Protein AF-A0A853GHP0-F1 (afdb_monomer)

Radius of gyration: 19.88 Å; Cα contacts (8 Å, |Δi|>4): 618; chains: 1; bounding box: 50×39×52 Å

Nearest PDB structures (foldseek):
  5y6c-assembly2_B  TM=8.086E-01  e=3.127E-07  Zymomonas mobilis subsp. mobilis ATCC 10988
  5y6b-assembly4_D  TM=8.192E-01  e=1.487E-06  Zymomonas mobilis subsp. mobilis ATCC 10988
  5guq-assembly4_D  TM=8.019E-01  e=2.403E-06  Zymomonas mobilis subsp. mobilis ATCC 10988
  4u9w-assembly1_A  TM=7.460E-01  e=1.528E-02  Homo sapiens
  1q2y-assembly1_A  TM=7.269E-01  e=2.621E-02  Bacillus subtilis

pLDDT: mean 90.35, std 8.58, range [55.84, 98.5]

Solvent-accessible surface area (backbone atoms only — not comparable to full-atom values): 16082 Å² total; per-residue (Å²): 113,40,61,49,73,96,43,93,55,76,42,28,41,63,43,71,47,80,42,64,57,43,68,66,28,76,86,64,49,64,47,77,51,39,26,31,38,46,79,41,81,49,74,36,78,95,52,64,89,41,32,56,68,42,35,47,50,52,52,50,50,53,52,29,59,77,66,54,14,39,31,37,34,36,72,41,50,70,85,85,34,54,71,57,52,54,52,39,47,70,55,30,30,42,82,73,47,44,36,97,89,22,37,18,35,36,24,58,27,59,78,58,80,75,96,65,97,58,63,38,38,60,39,26,31,38,36,50,80,39,66,55,75,54,88,91,41,54,36,30,42,34,56,36,52,54,84,50,41,54,40,62,42,22,54,74,81,38,74,92,42,72,59,57,75,84,42,97,57,38,37,30,54,32,41,42,62,36,33,50,79,40,71,58,89,74,83,76,71,46,58,18,21,37,38,34,36,25,36,39,90,75,79,35,20,37,38,34,39,30,33,28,63,39,61,47,76,41,56,46,38,66,60,49,51,64,72,37,54,82,25,41,74,67,52,72,70,52,40,46,60,49,20,77,40,66,23,32,42,36,32,26,36,60,62,46,67,43,92,41,52,41,34,50,65,46,36,40,71,74,63,60,66,38,96,64,83,71,85,47,76,38,79,52,52,64,71,45,50,55,52,49,34,55,64,31,78,94

Secondary structure (DSSP, 8-state):
-EE-TT--SEEEEEEEEEEEEEE-STT--EEEEEEEEEEEEEE-GGGTTSSHHHHHHHHHHHHHHHTT-SEEEEEE-TTT-HHHHHHHHHTT-EEEEEETTEEEEEEE--SS-------HHHHHHHHTT----STTS-EEEEEE-HHHHHHH-HHHHSTTPPSPTT-TTGGGGG-SEEEEEE--S-----TT-EEEEEETTTT-EEEEEEEEEEEEEE--HHHHHHHHGGGBSS-HHHHHHHHTS-EEEEEEEEEEEEEEEEEHHIIIIIS---SS---S-EEE-HHHHHHHHHHTT-

Foldseek 3Di:
DDDAAPGPDDQWDWDKDWDAQDQQEPVRDTDHGIEIEGEDTDGHPVCPPLLVLQLNVVVSLVVCLVVQHQKYKYWAACVVPVVNVVVLVQQAWDFDYHHPNTTMTMAGAGNDQDPDDDDQQNSCSRHPLDTDLDQPAWEKEAEDEPLFCCLQAVCQVPNPDFDRSPPPLSSLNSHQWAKDKDLFPDPPDDARHKYFYAHPDPQQFGWFIKGFHDKDKALDLVVLCVVRPSRGPADSVRSNVSSPHTMIMTIIGTSDTQPQTGHPCCLVPVLVFDVDRDPHIGITGSSSVVSRCVNSVD

Mean predicted aligned error: 5.28 Å

Sequence (298 aa):
MYRGAGQNDVQAICIFTVQVDERIDDAGRLLHGPALKLCTVKVGETVRGRKIGELFLRAAFQYATSHQCAHIFLHANATQQDHLTSLLEDFGFYRGGVYEGDAVFVKDHPVHAPAVPMPPFEYVRRYYPHYNSGIDVRKFIVPIQPRYHDILFPDCTAPGRTLPANHPRQHVGNAIKLAYLSNAPSNRPRPGDVVLFYRSRDQQAITTLGVVERYEAHTSAEQIAQLVSRRTVYSMIQIADMAKRTTKVMLFRLIQNFEHPVTYNQLQRRLRVVRGHPQSITEITDESFSRILRAADR

Structure (mmCIF, N/CA/C/O backbone):
data_AF-A0A853GHP0-F1
#
_entry.id   AF-A0A853GHP0-F1
#
loop_
_atom_site.group_PDB
_atom_site.id
_atom_site.type_symbol
_atom_site.label_atom_id
_atom_site.label_alt_id
_atom_site.label_comp_id
_atom_site.label_asym_id
_atom_site.label_entity_id
_atom_site.label_seq_id
_atom_site.pdbx_PDB_ins_code
_atom_site.Cartn_x
_atom_site.Cartn_y
_atom_site.Cartn_z
_atom_site.occupancy
_atom_site.B_iso_or_equiv
_atom_site.auth_seq_id
_atom_site.auth_comp_id
_atom_site.auth_asym_id
_atom_site.auth_atom_id
_atom_site.pdbx_PDB_model_num
ATOM 1 N N . MET A 1 1 ? 2.222 -5.712 19.544 1.00 76.00 1 MET A N 1
ATOM 2 C CA . MET A 1 1 ? 3.161 -4.883 20.344 1.00 76.00 1 MET A CA 1
ATOM 3 C C . MET A 1 1 ? 4.401 -4.585 19.516 1.00 76.00 1 MET A C 1
ATOM 5 O O . MET A 1 1 ? 4.788 -5.440 18.731 1.00 76.00 1 MET A O 1
ATOM 9 N N . TYR A 1 2 ? 5.016 -3.416 19.689 1.00 76.12 2 TYR A N 1
ATOM 10 C CA . TYR A 1 2 ? 6.273 -3.032 19.043 1.00 76.12 2 TYR A CA 1
ATOM 11 C C . TYR A 1 2 ? 7.338 -2.737 20.105 1.00 76.12 2 TYR A C 1
ATOM 13 O O . TYR A 1 2 ? 7.094 -1.971 21.042 1.00 76.12 2 TYR A O 1
ATOM 21 N N . ARG A 1 3 ? 8.519 -3.339 19.942 1.00 78.88 3 ARG A N 1
ATOM 22 C CA . ARG A 1 3 ? 9.697 -3.132 20.794 1.00 78.88 3 ARG A CA 1
ATOM 23 C C . ARG A 1 3 ? 10.826 -2.531 19.965 1.00 78.88 3 ARG A C 1
ATOM 25 O O . ARG A 1 3 ? 10.969 -2.845 18.784 1.00 78.88 3 ARG A O 1
ATOM 32 N N . GLY A 1 4 ? 11.598 -1.644 20.580 1.00 64.69 4 GLY A N 1
ATOM 33 C CA . GLY A 1 4 ? 12.756 -1.029 19.942 1.00 64.69 4 GLY A CA 1
ATOM 34 C C . GLY A 1 4 ? 13.901 -2.016 19.741 1.00 64.69 4 GLY A C 1
ATOM 35 O O . GLY A 1 4 ? 14.022 -3.004 20.459 1.00 64.69 4 GLY A O 1
ATOM 36 N N . ALA A 1 5 ? 14.774 -1.712 18.780 1.00 61.12 5 ALA A N 1
ATOM 37 C CA . ALA A 1 5 ? 16.057 -2.381 18.597 1.00 61.12 5 ALA A CA 1
ATOM 38 C C . ALA A 1 5 ? 16.822 -2.493 19.929 1.00 61.12 5 ALA A C 1
ATOM 40 O O . ALA A 1 5 ? 17.206 -1.469 20.488 1.00 61.12 5 ALA A O 1
ATOM 41 N N . GLY A 1 6 ? 17.037 -3.711 20.436 1.00 58.94 6 GLY A N 1
ATOM 42 C CA . GLY A 1 6 ? 17.827 -3.935 21.653 1.00 58.94 6 GLY A CA 1
ATOM 43 C C . GLY A 1 6 ? 17.183 -3.449 22.958 1.00 58.94 6 GLY A C 1
ATOM 44 O O . GLY A 1 6 ? 17.884 -3.346 23.958 1.00 58.94 6 GLY A O 1
ATOM 45 N N . GLN A 1 7 ? 15.878 -3.151 22.972 1.00 59.00 7 GLN A N 1
ATOM 46 C CA . GLN A 1 7 ? 15.154 -2.747 24.182 1.00 59.00 7 GLN A CA 1
ATOM 47 C C . GLN A 1 7 ? 14.065 -3.762 24.538 1.00 59.00 7 GLN A C 1
ATOM 49 O O . GLN A 1 7 ? 13.296 -4.189 23.675 1.00 59.00 7 GLN A O 1
ATOM 54 N N . ASN A 1 8 ? 13.977 -4.119 25.823 1.00 64.94 8 ASN A N 1
ATOM 55 C CA . ASN A 1 8 ? 12.915 -4.990 26.342 1.00 64.94 8 ASN A CA 1
ATOM 56 C C . ASN A 1 8 ? 11.576 -4.245 26.515 1.00 64.94 8 ASN A C 1
ATOM 58 O O . ASN A 1 8 ? 10.515 -4.874 26.577 1.00 64.94 8 ASN A O 1
ATOM 62 N N . ASP A 1 9 ? 11.624 -2.911 26.525 1.00 77.50 9 ASP A N 1
ATOM 63 C CA . ASP A 1 9 ? 10.471 -2.053 26.764 1.00 77.50 9 ASP A CA 1
ATOM 64 C C . ASP A 1 9 ? 9.557 -1.936 25.540 1.00 77.50 9 ASP A C 1
ATOM 66 O O . ASP A 1 9 ? 9.983 -1.826 24.381 1.00 77.50 9 ASP A O 1
ATOM 70 N N . VAL A 1 10 ? 8.252 -1.940 25.810 1.00 81.88 10 VAL A N 1
ATOM 71 C CA . VAL A 1 10 ? 7.218 -1.742 24.793 1.00 81.88 10 VAL A CA 1
ATOM 72 C C . VAL A 1 10 ? 7.185 -0.266 24.414 1.00 81.88 10 VAL A C 1
ATOM 74 O O . VAL A 1 10 ? 6.733 0.579 25.181 1.00 81.88 10 VAL A O 1
ATOM 77 N N . GLN A 1 11 ? 7.635 0.043 23.199 1.00 85.62 11 GLN A N 1
ATOM 78 C CA . GLN A 1 11 ? 7.677 1.415 22.689 1.00 85.62 11 GLN A CA 1
ATOM 79 C C . GLN A 1 11 ? 6.380 1.823 21.986 1.00 85.62 11 GLN A C 1
ATOM 81 O O . GLN A 1 11 ? 6.103 3.010 21.836 1.00 85.62 11 GLN A O 1
ATOM 86 N N . ALA A 1 12 ? 5.581 0.858 21.528 1.00 87.62 12 ALA A N 1
ATOM 87 C CA . ALA A 1 12 ? 4.239 1.118 21.026 1.00 87.62 12 ALA A CA 1
ATOM 88 C C . ALA A 1 12 ? 3.349 -0.126 21.135 1.00 87.62 12 ALA A C 1
ATOM 90 O O . ALA A 1 12 ? 3.814 -1.267 21.047 1.00 87.62 12 ALA A O 1
ATOM 91 N N . ILE A 1 13 ? 2.044 0.086 21.269 1.00 90.44 13 ILE A N 1
ATOM 92 C CA . ILE A 1 13 ? 1.060 -0.987 21.357 1.00 90.44 13 ILE A CA 1
ATOM 93 C C . ILE A 1 13 ? -0.223 -0.618 20.615 1.00 90.44 13 ILE A C 1
ATOM 95 O O . ILE A 1 13 ? -0.708 0.511 20.695 1.00 90.44 13 ILE A O 1
ATOM 99 N N . CYS A 1 14 ? -0.756 -1.606 19.902 1.00 91.81 14 CYS A N 1
ATOM 100 C CA . CYS A 1 14 ? -2.117 -1.608 19.406 1.00 91.81 14 CYS A CA 1
ATOM 101 C C . CYS A 1 14 ? -2.814 -2.846 19.969 1.00 91.81 14 CYS A C 1
ATOM 103 O O . CYS A 1 14 ? -2.263 -3.945 19.862 1.00 91.81 14 CYS A O 1
ATOM 105 N N . ILE A 1 15 ? -3.962 -2.644 20.612 1.00 92.19 15 ILE A N 1
ATOM 106 C CA . ILE A 1 15 ? -4.837 -3.706 21.115 1.00 92.19 15 ILE A CA 1
ATOM 107 C C . ILE A 1 15 ? -6.142 -3.591 20.349 1.00 92.19 15 ILE A C 1
ATOM 109 O O . ILE A 1 15 ? -6.718 -2.503 20.285 1.00 92.19 15 ILE A O 1
ATOM 113 N N . PHE A 1 16 ? -6.598 -4.705 19.796 1.00 94.38 16 PHE A N 1
ATOM 114 C CA . PHE A 1 16 ? -7.867 -4.788 19.100 1.00 94.38 16 PHE A CA 1
ATOM 115 C C . PHE A 1 16 ? -8.641 -6.034 19.509 1.00 94.38 16 PHE A C 1
ATOM 117 O O . PHE A 1 16 ? -8.047 -7.030 19.919 1.00 94.38 16 PHE A O 1
ATOM 124 N N . THR A 1 17 ? -9.964 -5.954 19.409 1.00 96.19 17 THR A N 1
ATOM 125 C CA . THR A 1 17 ? -10.883 -7.053 19.713 1.00 96.19 17 THR A CA 1
ATOM 126 C C . THR A 1 17 ? -12.013 -7.072 18.697 1.00 96.19 17 THR A C 1
ATOM 128 O O . THR A 1 17 ? -12.447 -6.017 18.231 1.00 96.19 17 THR A O 1
ATOM 131 N N . VAL A 1 18 ? -12.485 -8.267 18.349 1.00 96.75 18 VAL A N 1
ATOM 132 C CA . VAL A 1 18 ? -13.718 -8.413 17.571 1.00 96.75 18 VAL A CA 1
ATOM 133 C C . VAL A 1 18 ? -14.899 -8.215 18.515 1.00 96.75 18 VAL A C 1
ATOM 135 O O . VAL A 1 18 ? -14.902 -8.743 19.627 1.00 96.75 18 VAL A O 1
ATOM 138 N N . GLN A 1 19 ? -15.879 -7.438 18.076 1.00 95.56 19 GLN A N 1
ATOM 139 C CA . GLN A 1 19 ? -17.179 -7.269 18.718 1.00 95.56 19 GLN A CA 1
ATOM 140 C C . GLN A 1 19 ? -18.268 -7.520 17.675 1.00 95.56 19 GLN A C 1
ATOM 142 O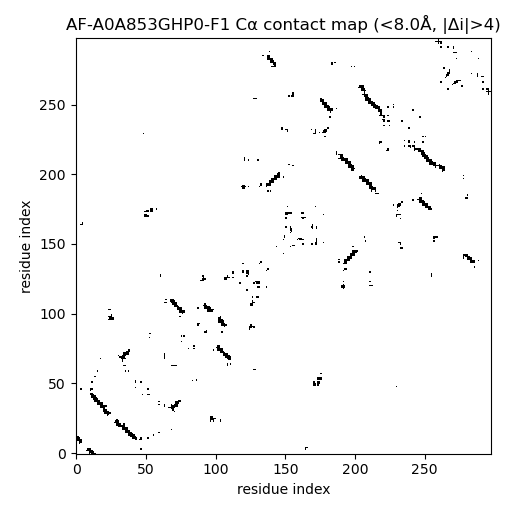 O . GLN A 1 19 ? -18.004 -7.413 16.480 1.00 95.56 19 GLN A O 1
ATOM 147 N N . VAL A 1 20 ? -19.471 -7.883 18.106 1.00 94.69 20 VAL A N 1
ATOM 148 C CA . VAL A 1 20 ? -20.595 -8.183 17.210 1.00 94.69 20 VAL A CA 1
ATOM 149 C C . VAL A 1 20 ? -21.769 -7.321 17.628 1.00 94.69 20 VAL A C 1
ATOM 151 O O . VAL A 1 20 ? -22.088 -7.287 18.813 1.00 94.69 20 VAL A O 1
ATOM 154 N N . ASP A 1 21 ? -22.378 -6.633 16.662 1.00 92.38 21 ASP A N 1
ATOM 155 C CA . ASP A 1 21 ? -23.547 -5.775 16.887 1.00 92.38 21 ASP A CA 1
ATOM 156 C C . ASP A 1 21 ? -23.311 -4.714 17.984 1.00 92.38 21 ASP A C 1
ATOM 158 O O . ASP A 1 21 ? -24.182 -4.400 18.794 1.00 92.38 21 ASP A O 1
ATOM 162 N N . GLU A 1 22 ? -22.096 -4.155 18.019 1.00 91.00 22 GLU A N 1
ATOM 163 C CA . GLU A 1 22 ? -21.672 -3.202 19.047 1.00 91.00 22 GLU A CA 1
ATOM 164 C C . GLU A 1 22 ? -22.305 -1.822 18.822 1.00 91.00 22 GLU A C 1
ATOM 166 O O . GLU A 1 22 ? -22.295 -1.276 17.709 1.00 91.00 22 GLU A O 1
ATOM 171 N N . ARG A 1 23 ? -22.777 -1.209 19.914 1.00 93.94 23 ARG A N 1
ATOM 172 C CA . ARG A 1 23 ? -23.123 0.215 19.952 1.00 93.94 23 ARG A CA 1
ATOM 173 C C . ARG A 1 23 ? -21.851 1.060 20.012 1.00 93.94 23 ARG A C 1
ATOM 175 O O . ARG A 1 23 ? -21.096 0.979 20.976 1.00 93.94 23 ARG A O 1
ATOM 182 N N . ILE A 1 24 ? -21.644 1.911 19.013 1.00 93.94 24 ILE A N 1
ATOM 183 C CA . ILE A 1 24 ? -20.381 2.645 18.846 1.00 93.94 24 ILE A CA 1
ATOM 184 C C . ILE A 1 24 ? -20.416 4.102 19.311 1.00 93.94 24 ILE A C 1
ATOM 186 O O . ILE A 1 24 ? -19.348 4.702 19.439 1.00 93.94 24 ILE A O 1
ATOM 190 N N . ASP A 1 25 ? -21.600 4.672 19.540 1.00 94.81 25 ASP A N 1
ATOM 191 C CA . ASP A 1 25 ? -21.781 6.077 19.914 1.00 94.81 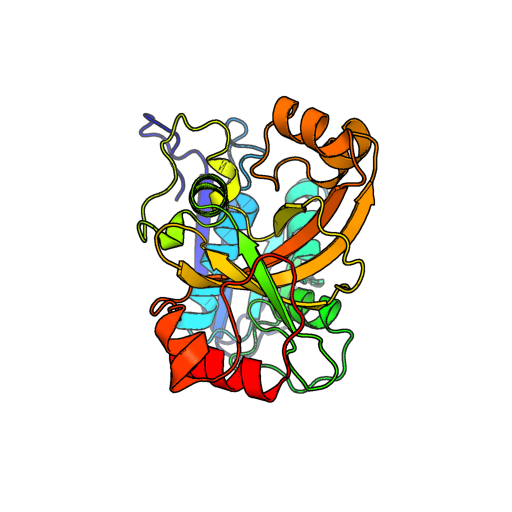25 ASP A CA 1
ATOM 192 C C . ASP A 1 25 ? -22.912 6.295 20.939 1.00 94.81 25 ASP A C 1
ATOM 194 O O . ASP A 1 25 ? -23.707 5.392 21.231 1.00 94.81 25 ASP A O 1
ATOM 198 N N . ASP A 1 26 ? -22.975 7.512 21.486 1.00 94.50 26 ASP A N 1
ATOM 199 C CA . ASP A 1 26 ? -23.968 7.920 22.492 1.00 94.50 26 ASP A CA 1
ATOM 200 C C . ASP A 1 26 ? -25.395 8.000 21.917 1.00 94.50 26 ASP A C 1
ATOM 202 O O . ASP A 1 26 ? -26.377 7.934 22.657 1.00 94.50 26 ASP A O 1
ATOM 206 N N . ALA A 1 27 ? -25.521 8.105 20.589 1.00 93.62 27 ALA A N 1
ATOM 207 C CA . ALA A 1 27 ? -26.796 8.180 19.879 1.00 93.62 27 ALA A CA 1
ATOM 208 C C . ALA A 1 27 ? -27.439 6.803 19.641 1.00 93.62 27 ALA A C 1
ATOM 210 O O . ALA A 1 27 ? -28.546 6.727 19.108 1.00 93.62 27 ALA A O 1
ATOM 211 N N . GLY A 1 28 ? -26.778 5.709 20.030 1.00 92.06 28 GLY A N 1
ATOM 212 C CA . GLY A 1 28 ? -27.318 4.364 19.842 1.00 92.06 28 GLY A CA 1
ATOM 213 C C . GLY A 1 28 ? -26.986 3.732 18.496 1.00 92.06 28 GLY A C 1
ATOM 214 O O . GLY A 1 28 ? -27.567 2.699 18.167 1.00 92.06 28 GLY A O 1
ATOM 215 N N . ARG A 1 29 ? -26.068 4.305 17.711 1.00 93.12 29 ARG A N 1
ATOM 216 C CA . ARG A 1 29 ? -25.668 3.727 16.428 1.00 93.12 29 ARG A CA 1
ATOM 217 C C . ARG A 1 29 ? -24.986 2.384 16.643 1.00 93.12 29 ARG A C 1
ATOM 219 O O . ARG A 1 29 ? -24.056 2.260 17.441 1.00 93.12 29 ARG A O 1
ATOM 226 N N . LEU A 1 30 ? -25.415 1.406 15.858 1.00 93.88 30 LEU A N 1
ATOM 227 C CA . LEU A 1 30 ? -24.941 0.032 15.913 1.00 93.88 30 LEU A CA 1
ATOM 228 C C . LEU A 1 30 ? -24.181 -0.320 14.628 1.00 93.88 30 LEU A C 1
ATOM 230 O O . LEU A 1 30 ? -24.584 0.080 13.531 1.00 93.88 30 LEU A O 1
ATOM 234 N N . LEU A 1 31 ? -23.065 -1.039 14.762 1.00 93.62 31 LEU A N 1
ATOM 235 C CA . LEU A 1 31 ? -22.375 -1.661 13.630 1.00 93.62 31 LEU A CA 1
ATOM 236 C C . LEU A 1 31 ? -22.805 -3.120 13.536 1.00 93.62 31 LEU A C 1
ATOM 238 O O . LEU A 1 31 ? -22.455 -3.917 14.400 1.00 93.62 31 LEU A O 1
ATOM 242 N N . HIS A 1 32 ? -23.565 -3.453 12.495 1.00 92.31 32 HIS A N 1
ATOM 243 C CA . HIS A 1 32 ? -24.096 -4.799 12.319 1.00 92.31 32 HIS A CA 1
ATOM 244 C C . HIS A 1 32 ? -23.004 -5.803 11.935 1.00 92.31 32 HIS A C 1
ATOM 246 O O . HIS A 1 32 ? -22.172 -5.536 11.063 1.00 92.31 32 HIS A O 1
ATOM 252 N N . GLY A 1 33 ? -23.060 -6.986 12.543 1.00 92.88 33 GLY A N 1
ATOM 253 C CA . GLY A 1 33 ? -22.108 -8.066 12.312 1.00 92.88 33 GLY A CA 1
ATOM 254 C C . GLY A 1 33 ? -20.752 -7.846 12.998 1.00 92.88 33 GLY A C 1
ATOM 255 O O . GLY A 1 33 ? -20.614 -6.979 13.864 1.00 92.88 33 GLY A O 1
ATOM 256 N N . PRO A 1 34 ? -19.734 -8.657 12.655 1.00 95.69 34 PRO A N 1
ATOM 257 C CA . PRO A 1 34 ? -18.432 -8.575 13.303 1.00 95.69 34 PRO A CA 1
ATOM 258 C C . PRO A 1 34 ? -17.702 -7.269 12.951 1.00 95.69 34 PRO A C 1
ATOM 260 O O . PRO A 1 34 ? -17.531 -6.928 11.780 1.00 95.69 34 PRO A O 1
ATOM 263 N N . ALA A 1 35 ? -17.228 -6.548 13.960 1.00 96.81 35 ALA A N 1
ATOM 264 C CA . ALA A 1 35 ? -16.468 -5.311 13.839 1.00 96.81 35 ALA A CA 1
ATOM 265 C C . ALA A 1 35 ? -15.186 -5.388 14.677 1.00 96.81 35 ALA A C 1
ATOM 267 O O . ALA A 1 35 ? -15.192 -5.868 15.809 1.00 96.81 35 ALA A O 1
ATOM 268 N N . LEU A 1 36 ? -14.069 -4.902 14.137 1.00 97.75 36 LEU A N 1
ATOM 269 C CA . LEU A 1 36 ? -12.806 -4.825 14.867 1.00 97.75 36 LEU A CA 1
ATOM 270 C C . LEU A 1 36 ? -12.691 -3.473 15.587 1.00 97.75 36 LEU A C 1
ATOM 272 O O . LEU A 1 36 ? -12.493 -2.443 14.940 1.00 97.75 36 LEU A O 1
ATOM 276 N N . LYS A 1 37 ? -12.754 -3.467 16.921 1.00 97.12 37 LYS A N 1
ATOM 277 C CA . LYS A 1 37 ? -12.487 -2.272 17.734 1.00 97.12 37 LYS A CA 1
ATOM 278 C C . LYS A 1 37 ? -10.992 -2.139 17.995 1.00 97.12 37 LYS A C 1
ATOM 280 O O . LYS A 1 37 ? -10.388 -3.066 18.534 1.00 97.12 37 LYS A O 1
ATOM 285 N N . LEU A 1 38 ? -10.390 -0.991 17.678 1.00 95.62 38 LEU A N 1
ATOM 286 C CA . LEU A 1 38 ? -9.035 -0.652 18.130 1.00 95.62 38 LEU A CA 1
ATOM 287 C C . LEU A 1 38 ? -9.128 0.022 19.507 1.00 95.62 38 LEU A C 1
ATOM 289 O O . LEU A 1 38 ? -9.343 1.226 19.609 1.00 95.62 38 LEU A O 1
ATOM 293 N N . CYS A 1 39 ? -8.987 -0.762 20.575 1.00 88.38 39 CYS A N 1
ATOM 294 C CA . CYS A 1 39 ? -9.191 -0.302 21.953 1.00 88.38 39 CYS A CA 1
ATOM 295 C C . CYS A 1 39 ? -8.064 0.599 22.455 1.00 88.38 39 CYS A C 1
ATOM 297 O O . CYS A 1 39 ? -8.282 1.530 23.220 1.00 88.38 39 CYS A O 1
ATOM 299 N N . THR A 1 40 ? -6.821 0.285 22.098 1.00 84.44 40 THR A N 1
ATOM 300 C CA . THR A 1 40 ? -5.659 1.083 22.500 1.00 84.44 40 THR A CA 1
ATOM 301 C C . THR A 1 40 ? -4.753 1.259 21.310 1.00 84.44 40 THR A C 1
ATOM 303 O O . THR A 1 40 ? -4.320 0.270 20.729 1.00 84.44 40 THR A O 1
ATOM 306 N N . VAL A 1 41 ? -4.416 2.506 20.991 1.00 85.19 41 VAL A N 1
ATOM 307 C CA . VAL A 1 41 ? -3.360 2.845 20.039 1.00 85.19 41 VAL A CA 1
ATOM 308 C C . VAL A 1 41 ? -2.423 3.828 20.726 1.00 85.19 41 VAL A C 1
ATOM 310 O O . VAL A 1 41 ? -2.747 4.998 20.901 1.00 85.19 41 VAL A O 1
ATOM 313 N N . LYS A 1 42 ? -1.256 3.345 21.159 1.00 84.81 42 LYS A N 1
ATOM 314 C CA . LYS A 1 42 ? -0.239 4.173 21.820 1.00 84.81 42 LYS A CA 1
ATOM 315 C C . LYS A 1 42 ? 1.102 4.015 21.127 1.00 84.81 42 LYS A C 1
ATOM 317 O O . LYS A 1 42 ? 1.581 2.901 20.925 1.00 84.81 42 LYS A O 1
ATOM 322 N N . VAL A 1 43 ? 1.712 5.146 20.783 1.00 82.00 43 VAL A N 1
ATOM 323 C CA . VAL A 1 43 ? 3.026 5.221 20.138 1.00 82.00 43 VAL A CA 1
ATOM 324 C C . VAL A 1 43 ? 3.913 6.133 20.975 1.00 82.00 43 VAL A C 1
ATOM 326 O O . VAL A 1 43 ? 3.640 7.329 21.087 1.00 82.00 43 VAL A O 1
ATOM 329 N N . GLY A 1 44 ? 4.962 5.563 21.566 1.00 81.19 44 GLY A N 1
ATOM 330 C CA . GLY A 1 44 ? 5.940 6.296 22.359 1.00 81.19 44 GLY A CA 1
ATOM 331 C C . GLY A 1 44 ? 6.689 7.335 21.528 1.00 81.19 44 GLY A C 1
ATOM 332 O O . GLY A 1 44 ? 6.885 7.182 20.319 1.00 81.19 44 GLY A O 1
ATOM 333 N N . GLU A 1 45 ? 7.125 8.408 22.179 1.00 80.50 45 GLU A N 1
ATOM 334 C CA . GLU A 1 45 ? 7.751 9.554 21.509 1.00 80.50 45 GLU A CA 1
ATOM 335 C C . GLU A 1 45 ? 9.037 9.173 20.766 1.00 80.50 45 GLU A C 1
ATOM 337 O O . GLU A 1 45 ? 9.257 9.603 19.635 1.00 80.50 45 GLU A O 1
ATOM 342 N N . THR A 1 46 ? 9.822 8.262 21.342 1.00 79.00 46 THR A N 1
ATOM 343 C CA . THR A 1 46 ? 11.103 7.766 20.805 1.00 79.00 46 THR A CA 1
ATOM 344 C C . THR A 1 46 ? 10.977 7.009 19.475 1.00 79.00 46 THR A C 1
ATOM 346 O O . THR A 1 46 ? 11.965 6.828 18.750 1.00 79.00 46 THR A O 1
ATOM 349 N N . VAL A 1 47 ? 9.762 6.572 19.122 1.00 76.06 47 VAL A N 1
ATOM 350 C CA . VAL A 1 47 ? 9.457 5.848 17.877 1.00 76.06 47 VAL A CA 1
ATOM 351 C C . VAL A 1 47 ? 8.540 6.619 16.932 1.00 76.06 47 VAL A C 1
ATOM 353 O O . VAL A 1 47 ? 8.150 6.092 15.881 1.00 76.06 47 VAL A O 1
ATOM 356 N N . ARG A 1 48 ? 8.224 7.882 17.243 1.00 77.12 48 ARG A N 1
ATOM 357 C CA . ARG A 1 48 ? 7.420 8.720 16.351 1.00 77.12 48 ARG A CA 1
ATOM 358 C C . ARG A 1 48 ? 8.085 8.874 14.983 1.00 77.12 48 ARG A C 1
ATOM 360 O O . ARG A 1 48 ? 9.301 8.977 14.819 1.00 77.12 48 ARG A O 1
ATOM 367 N N . GLY A 1 49 ? 7.241 8.819 13.957 1.00 75.44 49 GLY A N 1
ATOM 368 C CA . GLY A 1 49 ? 7.648 8.886 12.558 1.00 75.44 49 GLY A CA 1
ATOM 369 C C . GLY A 1 49 ? 8.410 7.657 12.031 1.00 75.44 49 GLY A C 1
ATOM 370 O O . GLY A 1 49 ? 8.885 7.701 10.898 1.00 75.44 49 GLY A O 1
ATOM 371 N N . ARG A 1 50 ? 8.485 6.542 12.775 1.00 81.62 50 ARG A N 1
ATOM 372 C CA . ARG A 1 50 ? 8.940 5.232 12.253 1.00 81.62 50 ARG A CA 1
ATOM 373 C C . ARG A 1 50 ? 7.829 4.436 11.547 1.00 81.62 50 ARG A C 1
ATOM 375 O O . ARG A 1 50 ? 7.920 3.217 11.425 1.00 81.62 50 ARG A O 1
ATOM 382 N N . LYS A 1 51 ? 6.762 5.126 11.125 1.00 85.69 51 LYS A N 1
ATOM 383 C CA . LYS A 1 51 ? 5.579 4.548 10.461 1.00 85.69 51 LYS A CA 1
ATOM 384 C C . LYS A 1 51 ? 4.845 3.474 11.283 1.00 85.69 51 LYS A C 1
ATOM 386 O O . LYS A 1 51 ? 4.151 2.635 10.731 1.00 85.69 51 LYS A O 1
ATOM 391 N N . ILE A 1 52 ? 4.935 3.547 12.615 1.00 86.81 52 ILE A N 1
ATOM 392 C CA . ILE A 1 52 ? 4.279 2.598 13.533 1.00 86.81 52 ILE A CA 1
ATOM 393 C C . ILE A 1 52 ? 2.749 2.626 13.413 1.00 86.81 52 ILE A C 1
ATOM 395 O O . ILE A 1 52 ? 2.114 1.581 13.491 1.00 86.81 52 ILE A O 1
ATOM 399 N N . GLY A 1 53 ? 2.151 3.797 13.175 1.00 89.88 53 GLY A N 1
ATOM 400 C CA . GLY A 1 53 ? 0.708 3.889 12.932 1.00 89.88 53 GLY A CA 1
ATOM 401 C C . GLY A 1 53 ? 0.271 3.088 11.700 1.00 89.88 53 GLY A C 1
ATOM 402 O O . GLY A 1 53 ? -0.693 2.337 11.774 1.00 89.88 53 GLY A O 1
ATOM 403 N N . GLU A 1 54 ? 1.021 3.174 10.595 1.00 92.31 54 GLU A N 1
ATOM 404 C CA . GLU A 1 54 ? 0.754 2.368 9.393 1.00 92.31 54 GLU A CA 1
ATOM 405 C C . GLU A 1 54 ? 0.966 0.872 9.654 1.00 92.31 54 GLU A C 1
ATOM 407 O O . GLU A 1 54 ? 0.163 0.067 9.193 1.00 92.31 54 GLU A O 1
ATOM 412 N N . LEU A 1 55 ? 1.973 0.499 10.455 1.00 89.94 55 LEU A N 1
ATOM 413 C CA . LEU A 1 55 ? 2.183 -0.889 10.878 1.00 89.94 55 LEU A CA 1
ATOM 414 C C . LEU A 1 55 ? 0.975 -1.437 11.652 1.00 89.94 55 LEU A C 1
ATOM 416 O O . LEU A 1 55 ? 0.545 -2.563 11.408 1.00 89.94 55 LEU A O 1
ATOM 420 N N . PHE A 1 56 ? 0.420 -0.649 12.576 1.00 92.94 56 PHE A N 1
ATOM 421 C CA . PHE A 1 56 ? -0.768 -1.036 13.338 1.00 92.94 56 PHE A CA 1
ATOM 422 C C . PHE A 1 56 ? -2.008 -1.138 12.464 1.00 92.94 56 PHE A C 1
ATOM 424 O O . PHE A 1 56 ? -2.730 -2.125 12.578 1.00 92.94 56 PHE A O 1
ATOM 431 N N . LEU A 1 57 ? -2.223 -0.188 11.552 1.00 94.50 57 LEU A N 1
ATOM 432 C CA . LEU A 1 57 ? -3.323 -0.280 10.595 1.00 94.50 57 LEU A CA 1
ATOM 433 C C . LEU A 1 57 ? -3.171 -1.496 9.680 1.00 94.50 57 LEU A C 1
ATOM 435 O O . LEU A 1 57 ? -4.142 -2.211 9.469 1.00 94.50 57 LEU A O 1
ATOM 439 N N . ARG A 1 58 ? -1.957 -1.804 9.208 1.00 92.81 58 ARG A N 1
ATOM 440 C CA . ARG A 1 58 ? -1.686 -3.006 8.407 1.00 92.81 58 ARG A CA 1
ATOM 441 C C . ARG A 1 58 ? -2.072 -4.281 9.153 1.00 92.81 58 ARG A C 1
ATOM 443 O O . ARG A 1 58 ? -2.775 -5.117 8.593 1.00 92.81 58 ARG A O 1
ATOM 450 N N . ALA A 1 59 ? -1.652 -4.401 10.414 1.00 92.00 59 ALA A N 1
ATOM 451 C CA . ALA A 1 59 ? -2.003 -5.534 11.267 1.00 92.00 59 ALA A CA 1
ATOM 452 C C . ALA A 1 59 ? -3.517 -5.611 11.529 1.00 92.00 59 ALA A C 1
ATOM 454 O O . ALA A 1 59 ? -4.095 -6.690 11.439 1.00 92.00 59 ALA A O 1
ATOM 455 N N . ALA A 1 60 ? -4.166 -4.474 11.796 1.00 95.75 60 ALA A N 1
ATOM 456 C CA . ALA A 1 60 ? -5.608 -4.403 12.004 1.00 95.75 60 ALA A CA 1
ATOM 457 C C . ALA A 1 60 ? -6.394 -4.816 10.752 1.00 95.75 60 ALA A C 1
ATOM 459 O O . ALA A 1 60 ? -7.325 -5.604 10.862 1.00 95.75 60 ALA A O 1
ATOM 460 N N . PHE A 1 61 ? -6.004 -4.346 9.563 1.00 96.00 61 PHE A N 1
ATOM 461 C CA . PHE A 1 61 ? -6.648 -4.732 8.304 1.00 96.00 61 PHE A CA 1
ATOM 462 C C . PHE A 1 61 ? -6.500 -6.226 8.031 1.00 96.00 61 PHE A C 1
ATOM 464 O O . PHE A 1 61 ? -7.486 -6.880 7.710 1.00 96.00 61 PHE A O 1
ATOM 471 N N . GLN A 1 62 ? -5.299 -6.781 8.214 1.00 93.38 62 GLN A N 1
ATOM 472 C CA . GLN A 1 62 ? -5.067 -8.214 8.043 1.00 93.38 62 GLN A CA 1
ATOM 473 C C . GLN A 1 62 ? -5.922 -9.043 9.011 1.00 93.38 62 GLN A C 1
ATOM 475 O O . GLN A 1 62 ? -6.556 -10.012 8.595 1.00 93.38 62 GLN A O 1
ATOM 480 N N . TYR A 1 63 ? -5.971 -8.641 10.283 1.00 95.25 63 TYR A N 1
ATOM 481 C CA . TYR A 1 63 ? -6.749 -9.332 11.306 1.00 95.25 63 TYR A CA 1
ATOM 482 C C . TYR A 1 63 ? -8.260 -9.216 11.063 1.00 95.25 63 TYR A C 1
ATOM 484 O O . TYR A 1 63 ? -8.977 -10.203 11.190 1.00 95.25 63 TYR A O 1
ATOM 492 N N . ALA A 1 64 ? -8.751 -8.041 10.660 1.00 96.75 64 ALA A N 1
ATOM 493 C CA . ALA A 1 64 ? -10.152 -7.837 10.297 1.00 96.75 64 ALA A CA 1
ATOM 494 C C . ALA A 1 64 ? -10.557 -8.705 9.097 1.00 96.75 64 ALA A C 1
ATOM 496 O O . ALA A 1 64 ? -11.594 -9.361 9.144 1.00 96.75 64 ALA A O 1
ATOM 497 N N . THR A 1 65 ? -9.709 -8.779 8.063 1.00 95.12 65 THR A N 1
ATOM 498 C CA . THR A 1 65 ? -9.946 -9.636 6.893 1.00 95.12 65 THR A CA 1
ATOM 499 C C . THR A 1 65 ? -10.001 -11.112 7.291 1.00 95.12 65 THR A C 1
ATOM 501 O O . THR A 1 65 ? -10.919 -11.816 6.875 1.00 95.12 65 THR A O 1
ATOM 504 N N . SER A 1 66 ? -9.071 -11.593 8.127 1.00 94.50 66 SER A N 1
ATOM 505 C CA . SER A 1 66 ? -9.045 -13.006 8.538 1.00 94.50 66 SER A CA 1
ATOM 506 C C . SER A 1 66 ? -10.221 -13.408 9.434 1.00 94.50 66 SER A C 1
ATOM 508 O O . SER A 1 66 ? -10.559 -14.584 9.487 1.00 94.50 66 SER A O 1
ATOM 510 N N . HIS A 1 67 ? -10.837 -12.449 10.130 1.00 95.94 67 HIS A N 1
ATOM 511 C CA . HIS A 1 67 ? -12.013 -12.662 10.984 1.00 95.94 67 HIS A CA 1
ATOM 512 C C . HIS A 1 67 ? -13.325 -12.227 10.321 1.00 95.94 67 HIS A C 1
ATOM 514 O O . H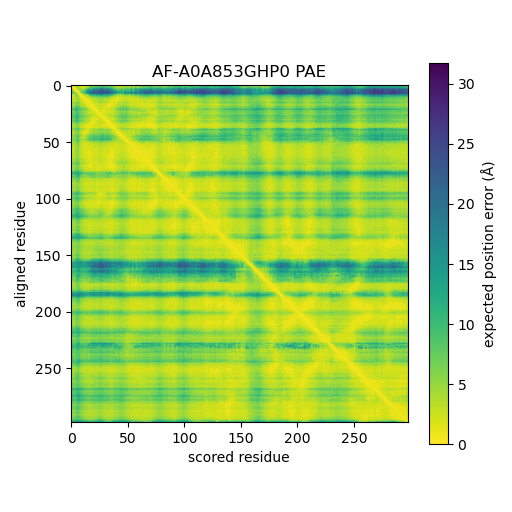IS A 1 67 ? -14.358 -12.195 10.983 1.00 95.94 67 HIS A O 1
ATOM 520 N N . GLN A 1 68 ? -13.292 -11.891 9.025 1.00 96.12 68 GLN A N 1
ATOM 521 C CA . GLN A 1 68 ? -14.463 -11.465 8.253 1.00 96.12 68 GLN A CA 1
ATOM 522 C C . GLN A 1 68 ? -15.226 -10.298 8.905 1.00 96.12 68 GLN A C 1
ATOM 524 O O . GLN A 1 68 ? -16.450 -10.209 8.800 1.00 96.12 68 GLN A O 1
ATOM 529 N N . CYS A 1 69 ? -14.511 -9.393 9.582 1.00 96.56 69 CYS A N 1
ATOM 530 C CA . CYS A 1 69 ? -15.120 -8.187 10.127 1.00 96.56 69 CYS A CA 1
ATOM 531 C C . CYS A 1 69 ? -15.638 -7.316 8.985 1.00 96.56 69 CYS A C 1
ATOM 533 O O . CYS A 1 69 ? -14.909 -7.104 8.028 1.00 96.56 69 CYS A O 1
ATOM 535 N N . ALA A 1 70 ? -16.850 -6.775 9.105 1.00 95.94 70 ALA A N 1
ATOM 536 C CA . ALA A 1 70 ? -17.439 -5.839 8.147 1.00 95.94 70 ALA A CA 1
ATOM 537 C C . ALA A 1 70 ? -16.983 -4.389 8.382 1.00 95.94 70 ALA A C 1
ATOM 539 O O . ALA A 1 70 ? -17.050 -3.548 7.481 1.00 95.94 70 ALA A O 1
ATOM 540 N N . HIS A 1 71 ? -16.510 -4.093 9.595 1.00 96.50 71 HIS A N 1
ATOM 541 C CA . HIS A 1 71 ? -16.121 -2.753 10.018 1.00 96.50 71 HIS A CA 1
ATOM 542 C C . HIS A 1 71 ? -14.867 -2.769 10.890 1.00 96.50 71 HIS A C 1
ATOM 544 O O . HIS A 1 71 ? -14.562 -3.752 11.568 1.00 96.50 71 HIS A O 1
ATOM 550 N N . ILE A 1 72 ? -14.165 -1.639 10.913 1.00 97.62 72 ILE A N 1
ATOM 551 C CA . ILE A 1 72 ? -13.101 -1.348 11.876 1.00 97.62 72 ILE A CA 1
ATOM 552 C C . ILE A 1 72 ? -13.404 0.012 12.484 1.00 97.62 72 ILE A C 1
ATOM 554 O O . ILE A 1 72 ? -13.712 0.950 11.748 1.00 97.62 72 ILE A O 1
ATOM 558 N N . PHE A 1 73 ? -13.317 0.148 13.801 1.00 97.12 73 PHE A N 1
ATOM 559 C CA . PHE A 1 73 ? -13.619 1.420 14.449 1.00 97.12 73 PHE A CA 1
ATOM 560 C C . PHE A 1 73 ? -12.775 1.675 15.692 1.00 97.12 73 PHE A C 1
ATOM 562 O O . PHE A 1 73 ? -12.144 0.770 16.244 1.00 97.12 73 PHE A O 1
ATOM 569 N N . LEU A 1 74 ? -12.754 2.935 16.116 1.00 96.56 74 LEU A N 1
ATOM 570 C CA . LEU A 1 74 ? -12.115 3.372 17.347 1.00 96.56 74 LEU A CA 1
ATOM 571 C C . LEU A 1 74 ? -12.671 4.704 17.838 1.00 96.56 74 LEU A C 1
ATOM 573 O O . LEU A 1 74 ? -13.251 5.477 17.076 1.00 96.56 74 LEU A O 1
ATOM 577 N N . HIS A 1 75 ? -12.418 4.972 19.111 1.00 94.69 75 HIS A N 1
ATOM 578 C CA . HIS A 1 75 ? -12.643 6.261 19.746 1.00 94.69 75 HIS A CA 1
ATOM 579 C C . HIS A 1 75 ? -11.316 7.011 19.812 1.00 94.69 75 HIS A C 1
ATOM 581 O O . HIS A 1 75 ? -10.291 6.429 20.175 1.00 94.69 75 HIS A O 1
ATOM 587 N N . ALA A 1 76 ? -11.316 8.272 19.390 1.00 91.44 76 ALA A N 1
ATOM 588 C CA . ALA A 1 76 ? -10.128 9.111 19.394 1.00 91.44 76 ALA A CA 1
ATOM 589 C C . ALA A 1 76 ? -10.479 10.550 19.764 1.00 91.44 76 ALA A C 1
ATOM 591 O O . ALA A 1 76 ? -11.454 11.127 19.270 1.00 91.44 76 ALA A O 1
ATOM 592 N N . ASN A 1 77 ? -9.627 11.156 20.583 1.00 88.06 77 ASN A N 1
ATOM 593 C CA . ASN A 1 77 ? -9.756 12.555 20.932 1.00 88.06 77 ASN A CA 1
ATOM 594 C C . ASN A 1 77 ? -9.235 13.416 19.775 1.00 88.06 77 ASN A C 1
ATOM 596 O O . ASN A 1 77 ? -8.026 13.518 19.550 1.00 88.06 77 ASN A O 1
ATOM 600 N N . ALA A 1 78 ? -10.151 14.026 19.023 1.00 78.00 78 ALA A N 1
ATOM 601 C CA . ALA A 1 78 ? -9.813 14.679 17.764 1.00 78.00 78 ALA A CA 1
ATOM 602 C C . ALA A 1 78 ? -8.936 15.934 17.901 1.00 78.00 78 ALA A C 1
ATOM 604 O O . ALA A 1 78 ? -8.388 16.353 16.892 1.00 78.00 78 ALA A O 1
ATOM 605 N N . THR A 1 79 ? -8.801 16.519 19.098 1.00 79.31 79 THR A N 1
ATOM 606 C CA . THR A 1 79 ? -7.968 17.713 19.339 1.00 79.31 79 THR A CA 1
ATOM 607 C C . THR A 1 79 ? -6.598 17.376 19.920 1.00 79.31 79 THR A C 1
ATOM 609 O O . THR A 1 79 ? -5.644 18.128 19.752 1.00 79.31 79 THR A O 1
ATOM 612 N N . GLN A 1 80 ? -6.480 16.253 20.632 1.00 82.12 80 GLN A N 1
ATOM 613 C CA . GLN A 1 80 ? -5.210 15.807 21.213 1.00 82.12 80 GLN A CA 1
ATOM 614 C C . GLN A 1 80 ? -4.451 14.837 20.300 1.00 82.12 80 GLN A C 1
ATOM 616 O O . GLN A 1 80 ? -3.255 14.602 20.495 1.00 82.12 80 GLN A O 1
ATOM 621 N N . GLN A 1 81 ? -5.135 14.236 19.322 1.00 82.25 81 GLN A N 1
ATOM 622 C CA . GLN A 1 81 ? -4.613 13.134 18.514 1.00 82.25 81 GLN A CA 1
ATOM 623 C C . GLN A 1 81 ? -4.621 13.425 17.004 1.00 82.25 81 GLN A C 1
ATOM 625 O O . GLN A 1 81 ? -4.792 12.502 16.209 1.00 82.25 81 GLN A O 1
ATOM 630 N N . ASP A 1 82 ? -4.345 14.666 16.591 1.00 84.31 82 ASP A N 1
ATOM 631 C CA . ASP A 1 82 ? -4.356 15.125 15.186 1.00 84.31 82 ASP A CA 1
ATOM 632 C C . ASP A 1 82 ? -3.589 14.217 14.208 1.00 84.31 82 ASP A C 1
ATOM 634 O O . ASP A 1 82 ? -3.989 13.990 13.066 1.00 84.31 82 ASP A O 1
ATOM 638 N N . HIS A 1 83 ? -2.460 13.660 14.653 1.00 84.94 83 HIS A N 1
ATOM 639 C CA . HIS A 1 83 ? -1.651 12.758 13.830 1.00 84.94 83 HIS A CA 1
ATOM 640 C C . HIS A 1 83 ? -2.342 11.411 13.588 1.00 84.94 83 HIS A C 1
ATOM 642 O O . HIS A 1 83 ? -2.166 10.812 12.526 1.00 84.94 83 HIS A O 1
ATOM 648 N N . LEU A 1 84 ? -3.085 10.909 14.579 1.00 87.06 84 LEU A N 1
ATOM 649 C CA . LEU A 1 84 ? -3.850 9.674 14.459 1.00 87.06 84 LEU A CA 1
ATOM 650 C C . LEU A 1 84 ? -5.091 9.913 13.601 1.00 87.06 84 LEU A C 1
ATOM 652 O O . LEU A 1 84 ? -5.328 9.129 12.691 1.00 87.06 84 LEU A O 1
ATOM 656 N N . THR A 1 85 ? -5.835 10.997 13.833 1.00 89.06 85 THR A N 1
ATOM 657 C CA . THR A 1 85 ? -7.030 11.328 13.039 1.00 89.06 85 THR A CA 1
ATOM 658 C C . THR A 1 85 ? -6.688 11.513 11.564 1.00 89.06 85 THR A C 1
ATOM 660 O O . THR A 1 85 ? -7.273 10.836 10.721 1.00 89.06 85 THR A O 1
ATOM 663 N N . SER A 1 86 ? -5.642 12.287 11.256 1.00 90.19 86 SER A N 1
ATOM 664 C CA . SER A 1 86 ? -5.152 12.460 9.881 1.00 90.19 86 SER A CA 1
ATOM 665 C C . SER A 1 86 ? -4.760 11.125 9.240 1.00 90.19 86 SER A C 1
ATOM 667 O O . SER A 1 86 ? -5.059 10.876 8.076 1.00 90.19 86 SER A O 1
ATOM 669 N N . LEU A 1 87 ? -4.102 10.235 9.997 1.00 91.88 87 LEU A N 1
ATOM 670 C CA . LEU A 1 87 ? -3.738 8.901 9.517 1.00 91.88 87 LEU A CA 1
ATOM 671 C C . LEU A 1 87 ? -4.982 8.051 9.217 1.00 91.88 87 LEU A C 1
ATOM 673 O O . LEU A 1 87 ? -5.029 7.380 8.190 1.00 91.88 87 LEU A O 1
ATOM 677 N N . LEU A 1 88 ? -5.980 8.062 10.097 1.00 94.56 88 LEU A N 1
ATOM 678 C CA . LEU A 1 88 ? -7.221 7.308 9.925 1.00 94.56 88 LEU A CA 1
ATOM 679 C C . LEU A 1 88 ? -7.971 7.764 8.667 1.00 94.56 88 LEU A C 1
ATOM 681 O O . LEU A 1 88 ? -8.331 6.936 7.828 1.00 94.56 88 LEU A O 1
ATOM 685 N N . GLU A 1 89 ? -8.141 9.069 8.483 1.00 94.50 89 GLU A N 1
ATOM 686 C CA . GLU A 1 89 ? -8.793 9.649 7.303 1.00 94.50 89 GLU A CA 1
ATOM 687 C C . GLU A 1 89 ? -8.038 9.312 6.004 1.00 94.50 89 GLU A C 1
ATOM 689 O O . GLU A 1 89 ? -8.641 8.924 4.992 1.00 94.50 89 GLU A O 1
ATOM 694 N N . ASP A 1 90 ? -6.702 9.334 6.051 1.00 93.88 90 ASP A N 1
ATOM 695 C CA . ASP A 1 90 ? -5.820 8.898 4.962 1.00 93.88 90 ASP A CA 1
ATOM 696 C C . ASP A 1 90 ? -6.025 7.423 4.575 1.00 93.88 90 ASP A C 1
ATOM 698 O O . ASP A 1 90 ? -5.738 7.027 3.438 1.00 93.88 90 ASP A O 1
ATOM 702 N N . PHE A 1 91 ? -6.505 6.592 5.503 1.00 95.88 91 PHE A N 1
ATOM 703 C CA . PHE A 1 91 ? -6.868 5.189 5.288 1.00 95.88 91 PHE A CA 1
ATOM 704 C C . PHE A 1 91 ? -8.383 4.965 5.186 1.00 95.88 91 PHE A C 1
ATOM 706 O O . PHE A 1 91 ? -8.843 3.826 5.266 1.00 95.88 91 PHE A O 1
ATOM 713 N N . GLY A 1 92 ? -9.153 6.026 4.941 1.00 96.31 92 GLY A N 1
ATOM 714 C CA . GLY A 1 92 ? -10.574 5.945 4.610 1.00 96.31 92 GLY A CA 1
ATOM 715 C C . GLY A 1 92 ? -11.495 5.715 5.804 1.00 96.31 92 GLY A C 1
ATOM 716 O O . GLY A 1 92 ? -12.641 5.324 5.595 1.00 96.31 92 GLY A O 1
ATOM 717 N N . PHE A 1 93 ? -11.022 5.944 7.030 1.00 97.38 93 PHE A N 1
ATOM 718 C CA . PHE A 1 93 ? -11.928 6.107 8.162 1.00 97.38 93 PHE A CA 1
ATOM 719 C C . PHE A 1 93 ? -12.682 7.433 8.023 1.00 97.38 93 PHE A C 1
ATOM 721 O O . PHE A 1 93 ? -12.140 8.422 7.529 1.00 97.38 93 PHE A O 1
ATOM 728 N N . TYR A 1 94 ? -13.925 7.457 8.485 1.00 95.44 94 TYR A N 1
ATOM 729 C CA . TYR A 1 94 ? -14.753 8.651 8.573 1.00 95.44 94 TYR A CA 1
ATOM 730 C C . TYR A 1 94 ? -15.263 8.830 10.004 1.00 95.44 94 TYR A C 1
ATOM 732 O O . TYR A 1 94 ? -15.410 7.862 10.755 1.00 95.44 94 TYR A O 1
ATOM 740 N N . ARG A 1 95 ? -15.558 10.074 10.388 1.00 95.06 95 ARG A N 1
ATOM 741 C CA . ARG A 1 95 ? -16.176 10.376 11.683 1.00 95.06 95 ARG A CA 1
ATOM 742 C C . ARG A 1 95 ? -17.641 9.937 11.668 1.00 95.06 95 ARG A C 1
ATOM 744 O O . ARG A 1 95 ? -18.440 10.465 10.899 1.00 95.06 95 ARG A O 1
ATOM 751 N N . GLY A 1 96 ? -17.975 8.949 12.490 1.00 91.69 96 GLY A N 1
ATOM 752 C CA . GLY A 1 96 ? -19.275 8.282 12.521 1.00 91.69 96 GLY A CA 1
ATOM 753 C C . GLY A 1 96 ? -20.186 8.668 13.687 1.00 91.69 96 GLY A C 1
ATOM 754 O O . GLY A 1 96 ? -21.355 8.296 13.636 1.00 91.69 96 GLY A O 1
ATOM 755 N N . GLY A 1 97 ? -19.675 9.389 14.691 1.00 94.19 97 GLY A N 1
ATOM 756 C CA . GLY A 1 97 ? -20.412 9.754 15.904 1.00 94.19 97 GLY A CA 1
ATOM 757 C C . GLY A 1 97 ? -19.512 10.339 16.998 1.00 94.19 97 GLY A C 1
ATOM 758 O O . GLY A 1 97 ? -18.356 10.702 16.742 1.00 94.19 97 GLY A O 1
ATOM 759 N N . VAL A 1 98 ? -20.054 10.421 18.213 1.00 95.69 98 VAL A N 1
ATOM 760 C CA . VAL A 1 98 ? -19.352 10.816 19.446 1.00 95.69 98 VAL A CA 1
ATOM 761 C C . VAL A 1 98 ? -19.681 9.803 20.538 1.00 95.69 98 VAL A C 1
ATOM 763 O O . VAL A 1 98 ? -20.829 9.376 20.641 1.00 95.69 98 VAL A O 1
ATOM 766 N N . TYR A 1 99 ? -18.676 9.408 21.312 1.00 95.06 99 TYR A N 1
ATOM 767 C CA . TYR A 1 99 ? -18.825 8.522 22.461 1.00 95.06 99 TYR A CA 1
ATOM 768 C C . TYR A 1 99 ? -18.052 9.116 23.635 1.00 95.06 99 TYR A C 1
ATOM 770 O O . TYR A 1 99 ? -16.840 9.304 23.524 1.00 95.06 99 TYR A O 1
ATOM 778 N N . GLU A 1 100 ? -18.744 9.455 24.723 1.00 93.62 100 GLU A N 1
ATOM 779 C CA . GLU A 1 100 ? -18.137 10.010 25.947 1.00 93.62 100 GLU A CA 1
ATOM 780 C C . GLU A 1 100 ? -17.210 11.222 25.681 1.00 93.62 100 GLU A C 1
ATOM 782 O O . GLU A 1 100 ? -16.181 11.416 26.325 1.00 93.62 100 GLU A O 1
ATOM 787 N N . GLY A 1 101 ? -17.579 12.061 24.706 1.00 91.12 101 GLY A N 1
ATOM 788 C CA . GLY A 1 101 ? -16.819 13.252 24.300 1.00 91.12 101 GLY A CA 1
ATOM 789 C C . GLY A 1 101 ? -15.718 13.010 23.258 1.00 91.12 101 GLY A C 1
ATOM 790 O O . GLY A 1 101 ? -15.274 13.971 22.624 1.00 91.12 101 GLY A O 1
ATOM 791 N N . ASP A 1 102 ? 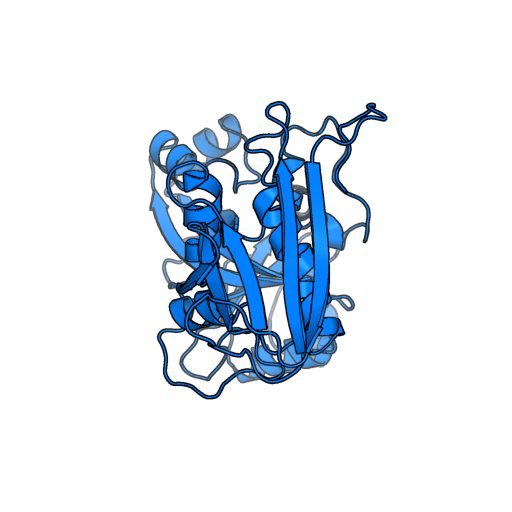-15.332 11.759 23.001 1.00 93.88 102 ASP A N 1
ATOM 792 C CA . ASP A 1 102 ? -14.376 11.400 21.952 1.00 93.88 102 ASP A CA 1
ATOM 793 C C . ASP A 1 102 ? -15.068 11.180 20.599 1.00 93.88 102 ASP A C 1
ATOM 795 O O . ASP A 1 102 ? -16.227 10.771 20.500 1.00 93.88 102 ASP A O 1
ATOM 799 N N . ALA A 1 103 ? -14.347 11.446 19.507 1.00 95.00 103 ALA A N 1
ATOM 800 C CA . ALA A 1 103 ? -14.857 11.200 18.165 1.00 95.00 103 ALA A CA 1
ATOM 801 C C . ALA A 1 103 ? -14.791 9.704 17.830 1.00 95.00 103 ALA A C 1
ATOM 803 O O . ALA A 1 103 ? -13.763 9.050 18.011 1.00 95.00 103 ALA A O 1
ATOM 804 N N . VAL A 1 104 ? -15.879 9.176 17.272 1.00 96.38 104 VAL A N 1
ATOM 805 C CA . VAL A 1 104 ? -15.947 7.797 16.782 1.00 96.38 104 VAL A CA 1
ATOM 806 C C . VAL A 1 104 ? -15.489 7.786 15.329 1.00 96.38 104 VAL A C 1
ATOM 808 O O . VAL A 1 104 ? -16.128 8.403 14.475 1.00 96.38 104 VAL A O 1
ATOM 811 N N . PHE A 1 105 ? -14.405 7.080 15.027 1.00 97.31 105 PHE A N 1
ATOM 812 C CA . PHE A 1 105 ? -13.928 6.859 13.663 1.00 97.31 105 PHE A CA 1
ATOM 813 C C . PHE A 1 105 ? -14.290 5.452 13.213 1.00 97.31 105 PHE A C 1
ATOM 815 O O . PHE A 1 105 ? -13.997 4.484 13.909 1.00 97.31 105 PHE A O 1
ATOM 822 N N . VAL A 1 106 ? -14.895 5.336 12.033 1.00 97.06 106 VAL A N 1
ATOM 823 C CA . VAL A 1 106 ? -15.362 4.071 11.458 1.00 97.06 106 VAL A CA 1
ATOM 824 C C . VAL A 1 106 ? -14.793 3.915 10.057 1.00 97.06 106 VAL A C 1
ATOM 826 O O . VAL A 1 106 ? -14.720 4.879 9.299 1.00 97.06 106 VAL A O 1
ATOM 829 N N . LYS A 1 107 ? -14.406 2.696 9.697 1.00 97.25 107 LYS A N 1
ATOM 830 C CA . LYS A 1 107 ? -14.025 2.307 8.343 1.00 97.25 107 LYS A CA 1
ATOM 831 C C . LYS A 1 107 ? -14.854 1.112 7.896 1.00 97.25 107 LYS A C 1
ATOM 833 O O . LYS A 1 107 ? -14.925 0.102 8.597 1.00 97.25 107 LYS A O 1
ATOM 838 N N . ASP A 1 108 ? -15.404 1.223 6.692 1.00 95.75 108 ASP A N 1
ATOM 839 C CA . ASP A 1 108 ? -16.002 0.100 5.976 1.00 95.75 108 ASP A CA 1
ATOM 840 C C . ASP A 1 108 ? -14.901 -0.907 5.603 1.00 95.75 108 ASP A C 1
ATOM 842 O O . ASP A 1 108 ? -13.912 -0.558 4.951 1.00 95.75 108 ASP A O 1
ATOM 846 N N . HIS A 1 109 ? -15.071 -2.162 6.006 1.00 96.25 109 HIS A N 1
ATOM 847 C CA . HIS A 1 109 ? -14.156 -3.258 5.697 1.00 96.25 109 HIS A CA 1
ATOM 848 C C . HIS A 1 109 ? -14.957 -4.468 5.204 1.00 96.25 109 HIS A C 1
ATOM 850 O O . HIS A 1 109 ? -15.012 -5.492 5.868 1.00 96.25 109 HIS A O 1
ATOM 856 N N . PRO A 1 110 ? -15.654 -4.358 4.065 1.00 94.12 110 PRO A N 1
ATOM 857 C CA . PRO A 1 110 ? -16.540 -5.421 3.613 1.00 94.12 110 PRO A CA 1
ATOM 858 C C . PRO A 1 110 ? -15.751 -6.707 3.334 1.00 94.12 110 PRO A C 1
ATOM 860 O O . PRO A 1 110 ? -14.641 -6.663 2.804 1.00 94.12 110 PRO A O 1
ATOM 863 N N . VAL A 1 111 ? -16.338 -7.864 3.649 1.00 91.62 111 VAL A N 1
ATOM 864 C CA . VAL A 1 111 ? -15.715 -9.183 3.415 1.00 91.62 111 VAL A CA 1
ATOM 865 C C . VAL A 1 111 ? -15.412 -9.396 1.928 1.00 91.62 111 VAL A C 1
ATOM 867 O O . VAL A 1 111 ? -14.362 -9.921 1.559 1.00 91.62 111 VAL A O 1
ATOM 870 N N . HIS A 1 112 ? -16.315 -8.930 1.067 1.00 92.44 112 HIS A N 1
ATOM 871 C CA . HIS A 1 112 ? -16.165 -8.960 -0.382 1.00 92.44 112 HIS A CA 1
ATOM 872 C C . HIS A 1 112 ? -15.999 -7.550 -0.939 1.00 92.44 112 HIS A C 1
ATOM 874 O O . HIS A 1 112 ? -16.569 -6.592 -0.418 1.00 92.44 112 HIS A O 1
ATOM 880 N N . ALA A 1 113 ? -15.240 -7.435 -2.028 1.00 91.81 113 ALA A N 1
ATOM 881 C CA . ALA A 1 113 ? -15.056 -6.177 -2.732 1.00 91.81 113 ALA A CA 1
ATOM 882 C C . ALA A 1 113 ? -16.424 -5.612 -3.184 1.00 91.81 113 ALA A C 1
ATOM 884 O O . ALA A 1 113 ? -17.136 -6.283 -3.937 1.00 91.81 113 ALA A O 1
ATOM 885 N N . PRO A 1 114 ? -16.821 -4.410 -2.731 1.00 92.38 114 PRO A N 1
ATOM 886 C CA . PRO A 1 114 ? -18.124 -3.847 -3.059 1.00 92.38 114 PRO A CA 1
ATOM 887 C C . PRO A 1 114 ? -18.188 -3.405 -4.527 1.00 92.38 114 PRO A C 1
ATOM 889 O O . PRO A 1 114 ? -17.316 -2.694 -5.017 1.00 92.38 114 PRO A O 1
ATOM 892 N N . ALA A 1 115 ? -19.264 -3.753 -5.232 1.00 91.31 115 ALA A N 1
ATOM 893 C CA . ALA A 1 115 ? -19.487 -3.340 -6.620 1.00 91.31 115 ALA A CA 1
ATOM 894 C C . ALA A 1 115 ? -20.053 -1.907 -6.704 1.00 91.31 115 ALA A C 1
ATOM 896 O O . ALA A 1 115 ? -21.184 -1.693 -7.134 1.00 91.31 115 ALA A O 1
ATOM 897 N N . VAL A 1 116 ? -19.278 -0.918 -6.247 1.00 90.88 116 VAL A N 1
ATOM 898 C CA . VAL A 1 116 ? -19.691 0.495 -6.199 1.00 90.88 116 VAL A CA 1
ATOM 899 C C . VAL A 1 116 ? -18.879 1.316 -7.206 1.00 90.88 116 VAL A C 1
ATOM 901 O O . VAL A 1 116 ? -17.645 1.280 -7.150 1.00 90.88 116 VAL A O 1
ATOM 904 N N . PRO A 1 117 ? -19.527 2.090 -8.100 1.00 90.94 117 PRO A N 1
ATOM 905 C CA . PRO A 1 117 ? -18.815 2.975 -9.012 1.00 90.94 117 PRO A CA 1
ATOM 906 C C . PRO A 1 117 ? -18.140 4.098 -8.217 1.00 90.94 117 PRO A C 1
ATOM 908 O O . PRO A 1 117 ? -18.792 4.898 -7.549 1.00 90.94 117 PRO A O 1
ATOM 911 N N . MET A 1 118 ? -16.812 4.142 -8.270 1.00 93.44 118 MET A N 1
ATOM 912 C CA . MET A 1 118 ? -15.990 5.111 -7.550 1.00 93.44 118 MET A CA 1
ATOM 913 C C . MET A 1 118 ? -14.657 5.299 -8.285 1.00 93.44 118 MET A C 1
ATOM 915 O O . MET A 1 118 ? -14.155 4.327 -8.860 1.00 93.44 118 MET A O 1
ATOM 919 N N . PRO A 1 119 ? -14.041 6.500 -8.251 1.00 95.12 119 PRO A N 1
ATOM 920 C CA . PRO A 1 119 ? -12.678 6.677 -8.735 1.00 95.12 119 PRO A CA 1
ATOM 921 C C . PRO A 1 119 ? -11.737 5.622 -8.122 1.00 95.12 119 PRO A C 1
ATOM 923 O O . PRO A 1 119 ? -11.763 5.442 -6.902 1.00 95.12 119 PRO A O 1
ATOM 926 N N . PRO A 1 120 ? -10.898 4.925 -8.913 1.00 95.88 120 PRO A N 1
ATOM 927 C CA . PRO A 1 120 ? -10.157 3.757 -8.427 1.00 95.88 120 PRO A CA 1
ATOM 928 C C . PRO A 1 120 ? -9.258 4.029 -7.210 1.00 95.88 120 PRO A C 1
ATOM 930 O O . PRO A 1 120 ? -9.133 3.175 -6.331 1.00 95.88 120 PRO A O 1
ATOM 933 N N . PHE A 1 121 ? -8.682 5.233 -7.107 1.00 95.94 121 PHE A N 1
ATOM 934 C CA . PHE A 1 121 ? -7.903 5.616 -5.928 1.00 95.94 121 PHE A CA 1
ATOM 935 C C . PHE A 1 121 ? -8.768 5.821 -4.670 1.00 95.94 121 PHE A C 1
ATOM 937 O O . PHE A 1 121 ? -8.419 5.340 -3.592 1.00 95.94 121 PHE A O 1
ATOM 944 N N . GLU A 1 122 ? -9.923 6.477 -4.797 1.00 96.00 122 GLU A N 1
ATOM 945 C CA . GLU A 1 122 ? -10.861 6.620 -3.676 1.00 96.00 122 GLU A CA 1
ATOM 946 C C . GLU A 1 122 ? -11.407 5.261 -3.233 1.00 96.00 122 GLU A C 1
ATOM 948 O O . GLU A 1 122 ? -11.542 5.013 -2.035 1.00 96.00 122 GLU A O 1
ATOM 953 N N . TYR A 1 123 ? -11.621 4.345 -4.183 1.00 96.50 123 TYR A N 1
ATOM 954 C CA . TYR A 1 123 ? -12.046 2.981 -3.893 1.00 96.50 123 TYR A CA 1
ATOM 955 C C . TYR A 1 123 ? -11.042 2.257 -2.990 1.00 96.50 123 TYR A C 1
ATOM 957 O O . TYR A 1 123 ? -11.426 1.744 -1.938 1.00 96.50 123 TYR A O 1
ATOM 965 N N . VAL A 1 124 ? -9.750 2.251 -3.348 1.00 96.75 124 VAL A N 1
ATOM 966 C CA . VAL A 1 124 ? -8.726 1.610 -2.506 1.00 96.75 124 VAL A CA 1
ATOM 967 C C . VAL A 1 124 ? -8.562 2.331 -1.171 1.00 96.75 124 VAL A C 1
ATOM 969 O O . VAL A 1 124 ? -8.368 1.677 -0.151 1.00 96.75 124 VAL A O 1
ATOM 972 N N . ARG A 1 125 ? -8.684 3.665 -1.122 1.00 96.50 125 ARG A N 1
ATOM 973 C CA . ARG A 1 125 ? -8.634 4.413 0.144 1.00 96.50 125 ARG A CA 1
ATOM 974 C C . ARG A 1 125 ? -9.764 3.971 1.075 1.00 96.50 125 ARG A C 1
ATOM 976 O O . ARG A 1 125 ? -9.509 3.639 2.233 1.00 96.50 125 ARG A O 1
ATOM 983 N N . ARG A 1 126 ? -10.995 3.916 0.560 1.00 96.25 126 ARG A N 1
ATOM 984 C CA . ARG A 1 126 ? -12.194 3.578 1.332 1.00 96.25 126 ARG A CA 1
ATOM 985 C C . ARG A 1 126 ? -12.245 2.109 1.736 1.00 96.25 126 ARG A C 1
ATOM 987 O O . ARG A 1 126 ? -12.515 1.834 2.900 1.00 96.25 126 ARG A O 1
ATOM 994 N N . TYR A 1 127 ? -11.912 1.189 0.834 1.00 96.25 127 TYR A N 1
ATOM 995 C CA . TYR A 1 127 ? -12.128 -0.250 1.030 1.00 96.25 127 TYR A CA 1
ATOM 996 C C . TYR A 1 127 ? -10.849 -1.080 1.172 1.00 96.25 127 TYR A C 1
ATOM 998 O O . TYR A 1 127 ? -10.927 -2.304 1.110 1.00 96.25 127 TYR A O 1
ATOM 1006 N N . TYR A 1 128 ? -9.684 -0.451 1.393 1.00 96.19 128 TYR A N 1
ATOM 1007 C CA . TYR A 1 128 ? -8.425 -1.165 1.651 1.00 96.19 128 TYR A CA 1
ATOM 1008 C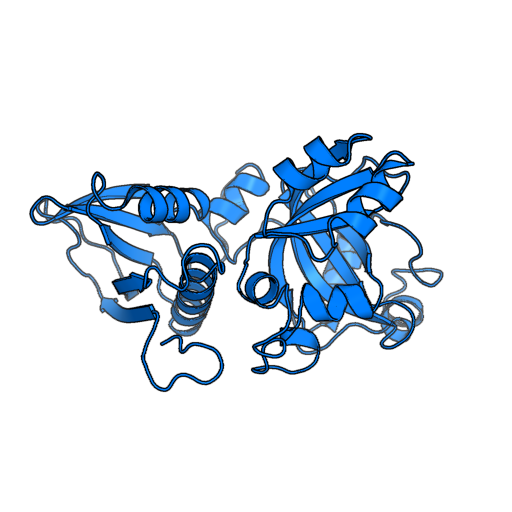 C . TYR A 1 128 ? -8.629 -2.378 2.591 1.00 96.19 128 TYR A C 1
ATOM 1010 O O . TYR A 1 128 ? -9.233 -2.207 3.659 1.00 96.19 128 TYR A O 1
ATOM 1018 N N . PRO A 1 129 ? -8.101 -3.571 2.252 1.00 93.94 129 PRO A N 1
ATOM 1019 C CA . PRO A 1 129 ? -7.155 -3.861 1.166 1.00 93.94 129 PRO A CA 1
ATOM 1020 C C . PRO A 1 129 ? -7.793 -4.113 -0.211 1.00 93.94 129 PRO A C 1
ATOM 1022 O O . PRO A 1 129 ? -7.067 -4.418 -1.157 1.00 93.94 129 PRO A O 1
ATOM 1025 N N . HIS A 1 130 ? -9.114 -3.980 -0.363 1.00 95.69 130 HIS A N 1
ATOM 1026 C CA . HIS A 1 130 ? -9.750 -4.099 -1.675 1.00 95.69 130 HIS A CA 1
ATOM 1027 C C . HIS A 1 130 ? -9.301 -2.971 -2.597 1.00 95.69 130 HIS A C 1
ATOM 1029 O O . HIS A 1 130 ? -9.159 -1.817 -2.189 1.00 95.69 130 HIS A O 1
ATOM 1035 N N . TYR A 1 131 ? -9.111 -3.305 -3.867 1.00 95.88 131 TYR A N 1
ATOM 1036 C CA . TYR A 1 131 ? -8.742 -2.363 -4.912 1.00 95.88 131 TYR A CA 1
ATOM 1037 C C . TYR A 1 131 ? -9.570 -2.628 -6.165 1.00 95.88 131 TYR A C 1
ATOM 1039 O O . TYR A 1 131 ? -10.025 -3.747 -6.404 1.00 95.88 131 TYR A O 1
ATOM 1047 N N . ASN A 1 132 ? -9.762 -1.590 -6.973 1.00 94.19 132 ASN A N 1
ATOM 1048 C CA . ASN A 1 132 ? -10.406 -1.741 -8.266 1.00 94.19 132 ASN A CA 1
ATOM 1049 C C . ASN A 1 132 ? -9.370 -2.241 -9.284 1.00 94.19 132 ASN A C 1
ATOM 1051 O O . ASN A 1 132 ? -8.286 -1.673 -9.409 1.00 94.19 132 ASN A O 1
ATOM 1055 N N . SER A 1 133 ? -9.703 -3.314 -9.995 1.00 92.00 133 SER A N 1
ATOM 1056 C CA . SER A 1 133 ? -8.895 -3.856 -11.093 1.00 92.00 133 SER A CA 1
ATOM 1057 C C . SER A 1 133 ? -9.701 -4.108 -12.363 1.00 92.00 133 SER A C 1
ATOM 1059 O O . SER A 1 133 ? -9.228 -4.811 -13.251 1.00 92.00 133 SER A O 1
ATOM 1061 N N . GLY A 1 134 ? -10.887 -3.501 -12.474 1.00 90.19 134 GLY A N 1
ATOM 1062 C CA . GLY A 1 134 ? -11.752 -3.608 -13.645 1.00 90.19 134 GLY A CA 1
ATOM 1063 C C . GLY A 1 134 ? -11.091 -3.098 -14.926 1.00 90.19 134 GLY A C 1
ATOM 1064 O O . GLY A 1 134 ? -9.988 -2.545 -14.908 1.00 90.19 134 GLY A O 1
ATOM 1065 N N . ILE A 1 135 ? -11.772 -3.286 -16.055 1.00 87.94 135 ILE A N 1
ATOM 1066 C CA . ILE A 1 135 ? -11.213 -3.051 -17.394 1.00 87.94 135 ILE A CA 1
ATOM 1067 C C . ILE A 1 135 ? -10.704 -1.615 -17.616 1.00 87.94 135 ILE A C 1
ATOM 1069 O O . ILE A 1 135 ? -9.716 -1.427 -18.323 1.00 87.94 135 ILE A O 1
ATOM 1073 N N . ASP A 1 136 ? -11.300 -0.628 -16.943 1.00 89.62 136 ASP A N 1
ATOM 1074 C CA . ASP A 1 136 ? -10.929 0.790 -17.048 1.00 89.62 136 ASP A CA 1
ATOM 1075 C C . ASP A 1 136 ? -9.680 1.171 -16.234 1.00 89.62 136 ASP A C 1
ATOM 1077 O O . ASP A 1 136 ? -9.133 2.265 -16.393 1.00 89.62 136 ASP A O 1
ATOM 1081 N N . VAL A 1 137 ? -9.207 0.276 -15.362 1.00 96.06 137 VAL A N 1
ATOM 1082 C CA . VAL A 1 137 ? -7.987 0.467 -14.572 1.00 96.06 137 VAL A CA 1
ATOM 1083 C C . VAL A 1 137 ? -6.796 -0.064 -15.357 1.00 96.06 137 VAL A C 1
ATOM 1085 O O . VAL A 1 137 ? -6.790 -1.227 -15.777 1.00 96.06 137 VAL A O 1
ATOM 1088 N N . ARG A 1 138 ? -5.752 0.752 -15.537 1.00 97.69 138 ARG A N 1
ATOM 1089 C CA . ARG A 1 138 ? -4.542 0.300 -16.232 1.00 97.69 138 ARG A CA 1
ATOM 1090 C C . ARG A 1 138 ? -3.685 -0.536 -15.296 1.00 97.69 138 ARG A C 1
ATOM 1092 O O . ARG A 1 138 ? -3.654 -0.322 -14.083 1.00 97.69 138 ARG A O 1
ATOM 1099 N N . LYS A 1 139 ? -2.967 -1.495 -15.875 1.00 98.12 139 LYS A N 1
ATOM 1100 C CA . LYS A 1 139 ? -2.087 -2.404 -15.142 1.00 98.12 139 LYS A CA 1
ATOM 1101 C C . LYS A 1 139 ? -0.674 -2.299 -15.684 1.00 98.12 139 LYS A C 1
ATOM 1103 O O . LYS A 1 139 ? -0.473 -2.317 -16.897 1.00 98.12 139 LYS A O 1
ATOM 1108 N N . PHE A 1 140 ? 0.308 -2.215 -14.794 1.00 97.94 140 PHE A N 1
ATOM 1109 C CA . PHE A 1 140 ? 1.712 -2.078 -15.170 1.00 97.94 140 PHE A CA 1
ATOM 1110 C C . PHE A 1 140 ? 2.600 -3.093 -14.461 1.00 97.94 140 PHE A C 1
ATOM 1112 O O . PHE A 1 140 ? 2.435 -3.356 -13.275 1.00 97.94 140 PHE A O 1
ATOM 1119 N N . ILE A 1 141 ? 3.612 -3.594 -15.164 1.00 97.88 141 ILE A N 1
ATOM 1120 C CA . ILE A 1 141 ? 4.762 -4.272 -14.567 1.00 97.88 141 ILE A CA 1
ATOM 1121 C C . ILE A 1 141 ? 5.858 -3.231 -14.327 1.00 97.88 141 ILE A C 1
ATOM 1123 O O . ILE A 1 141 ? 6.262 -2.523 -15.252 1.00 97.88 141 ILE A O 1
ATOM 1127 N N . VAL A 1 142 ? 6.354 -3.153 -13.092 1.00 97.25 142 VAL A N 1
ATOM 1128 C CA . VAL A 1 142 ? 7.395 -2.216 -12.653 1.00 97.25 142 VAL A CA 1
ATOM 1129 C C . VAL A 1 142 ? 8.649 -3.004 -12.256 1.00 97.25 142 VAL A C 1
ATOM 1131 O O . VAL A 1 142 ? 8.641 -3.677 -11.223 1.00 97.25 142 VAL A O 1
ATOM 1134 N N . PRO A 1 143 ? 9.744 -2.956 -13.037 1.00 95.88 143 PRO A N 1
ATOM 1135 C CA . PRO A 1 143 ? 10.975 -3.637 -12.663 1.00 95.88 143 PRO A CA 1
ATOM 1136 C C . PRO A 1 143 ? 11.667 -2.926 -11.497 1.00 95.88 143 PRO A C 1
ATOM 1138 O O . PRO A 1 143 ? 11.836 -1.705 -11.487 1.00 95.88 143 PRO A O 1
ATOM 1141 N N . ILE A 1 144 ? 12.128 -3.700 -10.522 1.00 95.12 144 ILE A N 1
ATOM 1142 C CA . ILE A 1 144 ? 12.860 -3.208 -9.357 1.00 95.12 144 ILE A CA 1
ATOM 1143 C C . ILE A 1 144 ? 14.132 -4.026 -9.141 1.00 95.12 144 ILE A C 1
ATOM 1145 O O . ILE A 1 144 ? 14.170 -5.236 -9.368 1.00 95.12 144 ILE A O 1
ATOM 1149 N N . GLN A 1 145 ? 15.219 -3.357 -8.755 1.00 94.19 145 GLN A N 1
ATOM 1150 C CA . GLN A 1 145 ? 16.478 -4.037 -8.446 1.00 94.19 145 GLN A CA 1
ATOM 1151 C C . GLN A 1 145 ? 16.412 -4.687 -7.057 1.00 94.19 145 GLN A C 1
ATOM 1153 O O . GLN A 1 145 ? 15.827 -4.082 -6.156 1.00 94.19 145 GLN A O 1
ATOM 1158 N N . PRO A 1 146 ? 17.088 -5.831 -6.850 1.00 93.69 146 PRO A N 1
ATOM 1159 C CA . PRO A 1 146 ? 17.085 -6.580 -5.588 1.00 93.69 146 PRO A CA 1
ATOM 1160 C C . PRO A 1 146 ? 17.288 -5.710 -4.345 1.00 93.69 146 PRO A C 1
ATOM 1162 O O . PRO A 1 146 ? 16.426 -5.643 -3.480 1.00 93.69 146 PRO A O 1
ATOM 1165 N N . ARG A 1 147 ? 18.347 -4.893 -4.348 1.00 90.94 147 ARG A N 1
ATOM 1166 C CA . ARG A 1 147 ? 18.703 -3.987 -3.242 1.00 90.94 147 ARG A CA 1
ATOM 1167 C C . ARG A 1 147 ? 17.616 -2.988 -2.827 1.00 90.94 147 ARG A C 1
ATOM 1169 O O . ARG A 1 147 ? 17.638 -2.507 -1.703 1.00 90.94 147 ARG A O 1
ATOM 1176 N N . TYR A 1 148 ? 16.726 -2.601 -3.742 1.00 91.56 148 TYR A N 1
ATOM 1177 C CA . TYR A 1 148 ? 15.614 -1.691 -3.446 1.00 91.56 148 TYR A CA 1
ATOM 1178 C C . TYR A 1 148 ? 14.360 -2.473 -3.063 1.00 91.56 148 TYR A C 1
ATOM 1180 O O . TYR A 1 148 ? 13.606 -2.033 -2.199 1.00 91.56 148 TYR A O 1
ATOM 1188 N N . HIS A 1 149 ? 14.172 -3.640 -3.683 1.00 93.69 149 HIS A N 1
ATOM 1189 C CA . HIS A 1 149 ? 13.105 -4.583 -3.368 1.00 93.69 149 HIS A CA 1
ATOM 1190 C C . HIS A 1 149 ? 13.194 -5.059 -1.915 1.00 93.69 149 HIS A C 1
ATOM 1192 O O . HIS A 1 149 ? 12.210 -4.935 -1.199 1.00 93.69 149 HIS A O 1
ATOM 1198 N N . ASP A 1 150 ? 14.386 -5.435 -1.444 1.00 89.50 150 ASP A N 1
ATOM 1199 C CA . ASP A 1 150 ? 14.628 -5.869 -0.057 1.00 89.50 150 ASP A CA 1
ATOM 1200 C C . ASP A 1 150 ? 14.229 -4.819 0.994 1.00 89.50 150 ASP A C 1
ATOM 1202 O O . ASP A 1 150 ? 13.927 -5.155 2.136 1.00 89.50 150 ASP A O 1
ATOM 1206 N N . ILE A 1 151 ? 14.247 -3.534 0.624 1.00 87.38 151 ILE A N 1
ATOM 1207 C CA . ILE A 1 151 ? 13.928 -2.427 1.532 1.00 87.38 151 ILE A CA 1
ATOM 1208 C C . ILE A 1 151 ? 12.448 -2.034 1.427 1.00 87.38 151 ILE A C 1
ATOM 1210 O O . ILE A 1 151 ? 11.840 -1.721 2.449 1.00 87.38 151 ILE A O 1
ATOM 1214 N N . LEU A 1 152 ? 11.868 -2.034 0.217 1.00 90.06 152 LEU A N 1
ATOM 1215 C CA . LEU A 1 152 ? 10.442 -1.735 0.014 1.00 90.06 152 LEU A CA 1
ATOM 1216 C C . LEU A 1 152 ? 9.550 -2.874 0.512 1.00 90.06 152 LEU A C 1
ATOM 1218 O O . LEU A 1 152 ? 8.491 -2.616 1.076 1.00 90.06 152 LEU A O 1
ATOM 1222 N N . PHE A 1 153 ? 9.979 -4.117 0.296 1.00 90.44 153 PHE A N 1
ATOM 1223 C CA . PHE A 1 153 ? 9.196 -5.324 0.538 1.00 90.44 153 PHE A CA 1
ATOM 1224 C C . PHE A 1 153 ? 10.006 -6.351 1.349 1.00 90.44 153 PHE A C 1
ATOM 1226 O O . PHE A 1 153 ? 10.219 -7.472 0.884 1.00 90.44 153 PHE A O 1
ATOM 1233 N N . PRO A 1 154 ? 10.474 -6.002 2.563 1.00 84.69 154 PRO A N 1
ATOM 1234 C CA . PRO A 1 154 ? 11.281 -6.916 3.378 1.00 84.69 154 PRO A CA 1
ATOM 1235 C C . PRO A 1 154 ? 10.540 -8.220 3.708 1.00 84.69 154 PRO A C 1
ATOM 1237 O O . PRO A 1 154 ? 11.151 -9.283 3.771 1.00 84.69 154 PRO A O 1
ATOM 1240 N N . ASP A 1 155 ? 9.211 -8.158 3.815 1.00 80.62 155 ASP A N 1
ATOM 1241 C CA . ASP A 1 155 ? 8.367 -9.325 4.083 1.00 80.62 155 ASP A CA 1
ATOM 1242 C C . ASP A 1 155 ? 8.374 -10.351 2.920 1.00 80.62 155 ASP A C 1
ATOM 1244 O O . ASP A 1 155 ? 8.033 -11.509 3.141 1.00 80.62 155 ASP A O 1
ATOM 1248 N N . CYS A 1 156 ? 8.792 -9.971 1.698 1.00 78.81 156 CYS A N 1
ATOM 1249 C CA . CYS A 1 156 ? 8.943 -10.898 0.564 1.00 78.81 156 CYS A CA 1
ATOM 1250 C C . CYS A 1 156 ? 10.174 -11.801 0.678 1.00 78.81 156 CYS A C 1
ATOM 1252 O O . CYS A 1 156 ? 10.161 -12.917 0.166 1.00 78.81 156 CYS A O 1
ATOM 1254 N N . THR A 1 157 ? 11.273 -11.301 1.247 1.00 69.31 157 THR A N 1
ATOM 1255 C CA . THR A 1 157 ? 12.542 -12.046 1.286 1.00 69.31 157 THR A CA 1
ATOM 1256 C C . THR A 1 157 ? 12.656 -12.937 2.501 1.00 69.31 157 THR A C 1
ATOM 1258 O O . THR A 1 157 ? 13.270 -14.000 2.431 1.00 69.31 157 THR A O 1
ATOM 1261 N N . ALA A 1 158 ? 12.053 -12.524 3.608 1.00 66.56 158 ALA A N 1
ATOM 1262 C CA . ALA A 1 158 ? 11.958 -13.334 4.801 1.00 66.56 158 ALA A CA 1
ATOM 1263 C C . ALA A 1 158 ? 10.667 -12.975 5.551 1.00 66.56 158 ALA A C 1
ATOM 1265 O O . ALA A 1 158 ? 10.666 -12.029 6.343 1.00 66.56 158 ALA A O 1
ATOM 1266 N N . PRO A 1 159 ? 9.573 -13.725 5.326 1.00 62.94 159 PRO A N 1
ATOM 1267 C CA . PRO A 1 159 ? 8.316 -13.518 6.033 1.00 62.94 159 PRO A CA 1
ATOM 1268 C C . PRO A 1 159 ? 8.537 -13.462 7.550 1.00 62.94 159 PRO A C 1
ATOM 1270 O O . PRO A 1 159 ? 9.177 -14.338 8.133 1.00 62.94 159 PRO A O 1
ATOM 1273 N N . GLY A 1 160 ? 8.060 -12.395 8.192 1.00 55.84 160 GLY A N 1
ATOM 1274 C CA . GLY A 1 160 ? 8.226 -12.181 9.634 1.00 55.84 160 GLY A CA 1
ATOM 1275 C C . GLY A 1 160 ? 9.594 -11.640 10.073 1.00 55.84 160 GLY A C 1
ATOM 1276 O O . GLY A 1 160 ? 9.772 -11.360 11.260 1.00 55.84 160 GLY A O 1
ATOM 1277 N N . ARG A 1 161 ? 10.554 -11.433 9.160 1.00 56.78 161 ARG A N 1
ATOM 1278 C CA . ARG A 1 161 ? 11.798 -10.704 9.448 1.00 56.78 161 ARG A CA 1
ATOM 1279 C C . ARG A 1 161 ? 11.710 -9.277 8.922 1.00 56.78 161 ARG A C 1
ATOM 1281 O O . ARG A 1 161 ? 11.658 -9.024 7.725 1.00 56.78 161 ARG A O 1
ATOM 1288 N N . THR A 1 162 ? 11.796 -8.322 9.838 1.00 63.31 162 THR A N 1
ATOM 1289 C CA . THR A 1 162 ? 12.024 -6.921 9.480 1.00 63.31 162 THR A CA 1
ATOM 1290 C C . THR A 1 162 ? 13.477 -6.706 9.065 1.00 63.31 162 THR A C 1
ATOM 1292 O O . THR A 1 162 ? 14.365 -7.461 9.469 1.00 63.31 162 THR A O 1
ATOM 1295 N N . LEU A 1 163 ? 13.745 -5.608 8.351 1.00 65.25 163 LEU A N 1
ATOM 1296 C CA . LEU A 1 163 ? 15.111 -5.103 8.179 1.00 65.25 163 LEU A CA 1
ATOM 1297 C C . LEU A 1 163 ? 15.847 -5.052 9.534 1.00 65.25 163 LEU A C 1
ATOM 1299 O O . LEU A 1 163 ? 15.194 -4.822 10.563 1.00 65.25 163 LEU A O 1
ATOM 1303 N N . PRO A 1 164 ? 17.186 -5.228 9.548 1.00 65.94 164 PRO A N 1
ATOM 1304 C CA . PRO A 1 164 ? 17.971 -5.132 10.770 1.00 65.94 164 PRO A CA 1
ATOM 1305 C C . PRO A 1 164 ? 17.625 -3.867 11.543 1.00 65.94 164 PRO A C 1
ATOM 1307 O O . PRO A 1 164 ? 17.403 -2.808 10.957 1.00 65.94 164 PRO A O 1
ATOM 1310 N N . ALA A 1 165 ? 17.610 -3.974 12.865 1.00 63.34 165 ALA A N 1
ATOM 1311 C CA . ALA A 1 165 ? 17.124 -2.919 13.743 1.00 63.34 165 ALA A CA 1
ATOM 1312 C C . ALA A 1 165 ? 17.910 -1.591 13.606 1.00 63.34 165 ALA A C 1
ATOM 1314 O O . ALA A 1 165 ? 17.371 -0.508 13.818 1.00 63.34 165 ALA A O 1
ATOM 1315 N N . ASN A 1 166 ? 19.167 -1.679 13.157 1.00 67.56 166 ASN A N 1
ATOM 1316 C CA . ASN A 1 166 ? 20.051 -0.540 12.893 1.00 67.56 166 ASN A CA 1
ATOM 1317 C C . ASN A 1 166 ? 20.007 -0.065 11.428 1.00 67.56 166 ASN A C 1
ATOM 1319 O O . ASN A 1 166 ? 20.755 0.832 11.040 1.00 67.56 166 ASN A O 1
ATOM 1323 N N . HIS A 1 167 ? 19.172 -0.668 10.578 1.00 72.44 167 HIS A N 1
ATOM 1324 C CA . HIS A 1 167 ? 19.071 -0.273 9.183 1.00 72.44 167 HIS A CA 1
ATOM 1325 C C . HIS A 1 167 ? 18.400 1.110 9.090 1.00 72.44 167 HIS A C 1
ATOM 1327 O O . HIS A 1 167 ? 17.276 1.282 9.570 1.00 72.44 167 HIS A O 1
ATOM 1333 N N . PRO A 1 168 ? 19.009 2.098 8.405 1.00 71.25 168 PRO A N 1
ATOM 1334 C CA . PRO A 1 168 ? 18.539 3.490 8.411 1.00 71.25 168 PRO A CA 1
ATOM 1335 C C . PRO A 1 168 ? 17.126 3.657 7.830 1.00 71.25 168 PRO A C 1
ATOM 1337 O O . PRO A 1 168 ? 16.453 4.661 8.057 1.00 71.25 168 PRO A O 1
ATOM 1340 N N . ARG A 1 169 ? 16.659 2.658 7.074 1.00 77.31 169 ARG A N 1
ATOM 1341 C CA . ARG A 1 169 ? 15.342 2.625 6.430 1.00 77.31 169 ARG A CA 1
ATOM 1342 C C . ARG A 1 169 ? 14.439 1.506 6.949 1.00 77.31 169 ARG A C 1
ATOM 1344 O O . ARG A 1 169 ? 13.513 1.116 6.254 1.00 77.31 169 ARG A O 1
ATOM 1351 N N . GLN A 1 170 ? 14.684 0.986 8.157 1.00 77.44 170 GLN A N 1
ATOM 1352 C CA . GLN A 1 170 ? 13.837 -0.056 8.757 1.00 77.44 170 GLN A CA 1
ATOM 1353 C C . GLN A 1 170 ? 12.349 0.337 8.767 1.00 77.44 170 GLN A C 1
ATOM 1355 O O . GLN A 1 170 ? 11.481 -0.483 8.492 1.00 77.44 170 GLN A O 1
ATOM 1360 N N . HIS A 1 171 ? 12.065 1.619 9.008 1.00 75.50 171 HIS A N 1
ATOM 1361 C CA . HIS A 1 171 ? 10.712 2.171 9.043 1.00 75.50 171 HIS A CA 1
ATOM 1362 C C . HIS A 1 171 ? 9.939 2.064 7.719 1.00 75.50 171 HIS A C 1
ATOM 1364 O O . HIS A 1 171 ? 8.719 2.179 7.742 1.00 75.50 171 HIS A O 1
ATOM 1370 N N . VAL A 1 172 ? 10.608 1.867 6.578 1.00 79.31 172 VAL A N 1
ATOM 1371 C CA . VAL A 1 172 ? 9.933 1.746 5.274 1.00 79.31 172 VAL A CA 1
ATOM 1372 C C . VAL A 1 172 ? 9.125 0.453 5.210 1.00 79.31 172 VAL A C 1
ATOM 1374 O O . VAL A 1 172 ? 7.980 0.480 4.776 1.00 79.31 172 VAL A O 1
ATOM 1377 N N . GLY A 1 173 ? 9.659 -0.646 5.751 1.00 78.75 173 GLY A N 1
ATOM 1378 C CA . GLY A 1 173 ? 8.962 -1.935 5.799 1.00 78.75 173 GLY A CA 1
ATOM 1379 C C . GLY A 1 173 ? 7.678 -1.933 6.635 1.00 78.75 173 GLY A C 1
ATOM 1380 O O . GLY A 1 173 ? 6.842 -2.813 6.465 1.00 78.75 173 GLY A O 1
ATOM 1381 N N . ASN A 1 174 ? 7.498 -0.939 7.509 1.00 81.44 174 ASN A N 1
ATOM 1382 C CA . ASN A 1 174 ? 6.289 -0.759 8.317 1.00 81.44 174 ASN A CA 1
ATOM 1383 C C . ASN A 1 174 ? 5.147 -0.080 7.546 1.00 81.44 174 ASN A C 1
ATOM 1385 O O . ASN A 1 174 ? 4.002 -0.115 7.993 1.00 81.44 174 ASN A O 1
ATOM 1389 N N . ALA A 1 175 ? 5.456 0.602 6.443 1.00 87.56 175 ALA A N 1
ATOM 1390 C CA . ALA A 1 175 ? 4.504 1.448 5.744 1.00 87.56 175 ALA A CA 1
ATOM 1391 C C . ALA A 1 175 ? 3.604 0.640 4.799 1.00 87.56 175 ALA A C 1
ATOM 1393 O O . ALA A 1 175 ? 4.012 -0.367 4.222 1.00 87.56 175 ALA A O 1
ATOM 1394 N N . ILE A 1 176 ? 2.380 1.129 4.608 1.00 92.69 176 ILE A N 1
ATOM 1395 C CA . ILE A 1 176 ? 1.518 0.734 3.487 1.00 92.69 176 ILE A CA 1
ATOM 1396 C C . ILE A 1 176 ? 1.747 1.714 2.331 1.00 92.69 176 ILE A C 1
ATOM 1398 O O . ILE A 1 176 ? 1.776 1.314 1.168 1.00 92.69 176 ILE A O 1
ATOM 1402 N N . LYS A 1 177 ? 1.935 3.003 2.646 1.00 94.25 177 LYS A N 1
ATOM 1403 C CA . LYS A 1 177 ? 2.188 4.074 1.676 1.00 94.25 177 LYS A CA 1
ATOM 1404 C C . LYS A 1 177 ? 3.688 4.165 1.391 1.00 94.25 177 LYS A C 1
ATOM 1406 O O . LYS A 1 177 ? 4.460 4.658 2.215 1.00 94.25 177 LYS A O 1
ATOM 1411 N N . LEU A 1 178 ? 4.088 3.728 0.203 1.00 95.06 178 LEU A N 1
ATOM 1412 C CA . LEU A 1 178 ? 5.476 3.597 -0.235 1.00 95.06 178 LEU A CA 1
ATOM 1413 C C . LEU A 1 178 ? 5.775 4.494 -1.444 1.00 95.06 178 LEU A C 1
ATOM 1415 O O . LEU A 1 178 ? 4.868 4.985 -2.116 1.00 95.06 178 LEU A O 1
ATOM 1419 N N . ALA A 1 179 ? 7.062 4.718 -1.710 1.00 94.44 179 ALA A N 1
ATOM 1420 C CA . ALA A 1 179 ? 7.550 5.509 -2.831 1.00 94.44 179 ALA A CA 1
ATOM 1421 C C . ALA A 1 179 ? 8.618 4.753 -3.633 1.00 94.44 179 ALA A C 1
ATOM 1423 O O . ALA A 1 179 ? 9.622 4.292 -3.086 1.00 94.44 179 ALA A O 1
ATOM 1424 N N . TYR A 1 180 ? 8.424 4.685 -4.948 1.00 94.62 180 TYR A N 1
ATOM 1425 C CA . TYR A 1 180 ? 9.386 4.152 -5.908 1.00 94.62 180 TYR A CA 1
ATOM 1426 C C . TYR A 1 180 ? 9.850 5.262 -6.856 1.00 94.62 180 TYR A C 1
ATOM 1428 O O . TYR A 1 180 ? 9.035 6.021 -7.384 1.00 94.62 180 TYR A O 1
ATOM 1436 N N . LEU A 1 181 ? 11.165 5.359 -7.070 1.00 92.88 181 LEU A N 1
ATOM 1437 C CA . LEU A 1 181 ? 11.776 6.354 -7.946 1.00 92.88 181 LEU A CA 1
ATOM 1438 C C . LEU A 1 181 ? 12.327 5.683 -9.198 1.00 92.88 181 LEU A C 1
ATOM 1440 O O . LEU A 1 181 ? 12.961 4.632 -9.133 1.00 92.88 181 LEU A O 1
ATOM 1444 N N . SER A 1 182 ? 12.147 6.318 -10.350 1.00 90.94 182 SER A N 1
ATOM 1445 C CA . SER A 1 182 ? 12.756 5.842 -11.591 1.00 90.94 182 SER A CA 1
ATOM 1446 C C . SER A 1 182 ? 13.040 6.983 -12.550 1.00 90.94 182 SER A C 1
ATOM 1448 O O . SER A 1 182 ? 12.315 7.967 -12.584 1.00 90.94 182 SER A O 1
ATOM 1450 N N . ASN A 1 183 ? 14.046 6.830 -13.401 1.00 88.88 183 ASN A N 1
ATOM 1451 C CA . ASN A 1 183 ? 14.247 7.706 -14.558 1.00 88.88 183 ASN A CA 1
ATOM 1452 C C . ASN A 1 183 ? 13.566 7.132 -15.812 1.00 88.88 183 ASN A C 1
ATOM 1454 O O . ASN A 1 183 ? 14.034 7.341 -16.929 1.00 88.88 183 ASN A O 1
ATOM 1458 N N . ALA A 1 184 ? 12.497 6.347 -15.629 1.00 83.31 184 ALA A N 1
ATOM 1459 C CA . ALA A 1 184 ? 11.766 5.756 -16.739 1.00 83.31 184 ALA A CA 1
ATOM 1460 C C . ALA A 1 184 ? 11.130 6.864 -17.605 1.00 83.31 184 ALA A C 1
ATOM 1462 O O . ALA A 1 184 ? 10.633 7.856 -17.064 1.00 83.31 184 ALA A O 1
ATOM 1463 N N . PRO A 1 185 ? 11.095 6.700 -18.939 1.00 79.56 185 PRO A N 1
ATOM 1464 C CA . PRO A 1 185 ? 10.532 7.714 -19.832 1.00 79.56 185 PRO A CA 1
ATOM 1465 C C . PRO A 1 185 ? 8.998 7.795 -19.757 1.00 79.56 185 PRO A C 1
ATOM 1467 O O . PRO A 1 185 ? 8.411 8.796 -20.156 1.00 79.56 185 PRO A O 1
ATOM 1470 N N . SER A 1 186 ? 8.335 6.748 -19.258 1.00 82.62 186 SER A N 1
ATOM 1471 C CA . SER A 1 186 ? 6.873 6.662 -19.215 1.00 82.62 186 SER A CA 1
ATOM 1472 C C . SER A 1 186 ? 6.260 7.657 -18.224 1.00 82.62 186 SER A C 1
ATOM 1474 O O . SER A 1 186 ? 6.685 7.737 -17.077 1.00 82.62 186 SER A O 1
ATOM 1476 N N . ASN A 1 187 ? 5.212 8.359 -18.663 1.00 84.06 187 ASN A N 1
ATOM 1477 C CA . ASN A 1 187 ? 4.334 9.213 -17.847 1.00 84.06 187 ASN A CA 1
ATOM 1478 C C . ASN A 1 187 ? 2.912 8.636 -17.734 1.00 84.06 187 ASN A C 1
ATOM 1480 O O . ASN A 1 187 ? 1.949 9.371 -17.536 1.00 84.06 187 ASN A O 1
ATOM 1484 N N . ARG A 1 188 ? 2.753 7.332 -17.982 1.00 92.19 188 ARG A N 1
ATOM 1485 C CA . ARG A 1 188 ? 1.432 6.714 -18.161 1.00 92.19 188 ARG A CA 1
ATOM 1486 C C . ARG A 1 188 ? 0.646 6.415 -16.881 1.00 92.19 188 ARG A C 1
ATOM 1488 O O . ARG A 1 188 ? -0.574 6.564 -16.973 1.00 92.19 188 ARG A O 1
ATOM 1495 N N . PRO A 1 189 ? 1.266 5.964 -15.771 1.00 95.62 189 PRO A N 1
ATOM 1496 C CA . PRO A 1 189 ? 0.525 5.619 -14.561 1.00 95.62 189 PRO A CA 1
ATOM 1497 C C . PRO A 1 189 ? -0.262 6.803 -13.999 1.00 95.62 189 PRO A C 1
ATOM 1499 O O . PRO A 1 189 ? 0.220 7.937 -14.003 1.00 95.62 189 PRO A O 1
ATOM 1502 N N . ARG A 1 190 ? -1.462 6.527 -13.495 1.00 96.06 190 ARG A N 1
ATOM 1503 C CA . ARG A 1 190 ? -2.380 7.492 -12.880 1.00 96.06 190 ARG A CA 1
ATOM 1504 C C . ARG A 1 190 ? -2.834 6.997 -11.503 1.00 96.06 190 ARG A C 1
ATOM 1506 O O . ARG A 1 190 ? -2.739 5.800 -11.235 1.00 96.06 190 ARG A O 1
ATOM 1513 N N . PRO A 1 191 ? -3.333 7.886 -10.623 1.00 97.44 191 PRO A N 1
ATOM 1514 C CA . PRO A 1 191 ? -3.910 7.472 -9.349 1.00 97.44 191 PRO A CA 1
ATOM 1515 C C . PRO A 1 191 ? -4.978 6.388 -9.536 1.00 97.44 191 PRO A C 1
ATOM 1517 O O . PRO A 1 191 ? -5.909 6.549 -10.323 1.00 97.44 191 PRO A O 1
ATOM 1520 N N . GLY A 1 192 ? -4.829 5.292 -8.798 1.00 97.56 192 GLY A N 1
ATOM 1521 C CA . GLY A 1 192 ? -5.717 4.140 -8.826 1.00 97.56 192 GLY A CA 1
ATOM 1522 C C . GLY A 1 192 ? -5.328 3.031 -9.809 1.00 97.56 192 GLY A C 1
ATOM 1523 O O . GLY A 1 192 ? -5.910 1.953 -9.730 1.00 97.56 192 GLY A O 1
ATOM 1524 N N . ASP A 1 193 ? -4.333 3.245 -10.677 1.00 98.38 193 ASP A N 1
ATOM 1525 C CA . ASP A 1 193 ? -3.788 2.181 -11.528 1.00 98.38 193 ASP A CA 1
ATOM 1526 C C . ASP A 1 193 ? -3.084 1.098 -10.698 1.00 98.38 193 ASP A C 1
ATOM 1528 O O . ASP A 1 193 ? -2.505 1.367 -9.639 1.00 98.38 193 ASP A O 1
ATOM 1532 N N . VAL A 1 194 ? -3.084 -0.134 -11.208 1.00 98.38 194 VAL A N 1
ATOM 1533 C CA . VAL A 1 194 ? -2.447 -1.281 -10.550 1.00 98.38 194 VAL A CA 1
ATOM 1534 C C . VAL A 1 194 ? -1.009 -1.437 -11.029 1.00 98.38 194 VAL A C 1
ATOM 1536 O O . VAL A 1 194 ? -0.714 -1.381 -12.225 1.00 98.38 194 VAL A O 1
ATOM 1539 N N . VAL A 1 195 ? -0.101 -1.691 -10.089 1.00 98.38 195 VAL A N 1
ATOM 1540 C CA . VAL A 1 195 ? 1.311 -1.965 -10.362 1.00 98.38 195 VAL A CA 1
ATOM 1541 C C . VAL A 1 195 ? 1.727 -3.313 -9.786 1.00 98.38 195 VAL A C 1
ATOM 1543 O O . VAL A 1 195 ? 1.418 -3.653 -8.648 1.00 98.38 195 VAL A O 1
ATOM 1546 N N . LEU A 1 196 ? 2.462 -4.074 -10.588 1.00 98.50 196 LEU A N 1
ATOM 1547 C CA . LEU A 1 196 ? 3.060 -5.354 -10.243 1.00 98.50 196 LEU A CA 1
ATOM 1548 C C . LEU A 1 196 ? 4.581 -5.200 -10.232 1.00 98.50 196 LEU A C 1
ATOM 1550 O O . LEU A 1 196 ? 5.195 -4.972 -11.277 1.00 98.50 196 LEU A O 1
ATOM 1554 N N . PHE A 1 197 ? 5.208 -5.318 -9.064 1.00 98.06 197 PHE A N 1
ATOM 1555 C CA . PHE A 1 197 ? 6.657 -5.180 -8.939 1.00 98.06 197 PHE A CA 1
ATOM 1556 C C . PHE A 1 197 ? 7.371 -6.477 -9.321 1.00 98.06 197 PHE A C 1
ATOM 1558 O O . PHE A 1 197 ? 7.176 -7.531 -8.709 1.00 98.06 197 PHE A O 1
ATOM 1565 N N . TYR A 1 198 ? 8.236 -6.373 -10.329 1.00 97.75 198 TYR A N 1
ATOM 1566 C CA . TYR A 1 198 ? 9.075 -7.448 -10.844 1.00 97.75 198 TYR A CA 1
ATOM 1567 C C . TYR A 1 198 ? 10.504 -7.311 -10.304 1.00 97.75 198 TYR A C 1
ATOM 1569 O O . TYR A 1 198 ? 11.226 -6.383 -10.683 1.00 97.75 198 TYR A O 1
ATOM 1577 N N . ARG A 1 199 ? 10.934 -8.225 -9.427 1.00 96.75 199 ARG A N 1
ATOM 1578 C CA . ARG A 1 199 ? 12.308 -8.256 -8.912 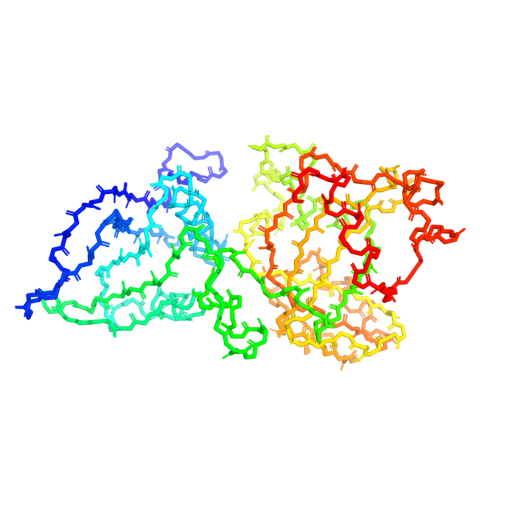1.00 96.75 199 ARG A CA 1
ATOM 1579 C C . ARG A 1 199 ? 13.247 -8.748 -10.008 1.00 96.75 199 ARG A C 1
ATOM 1581 O O . ARG A 1 199 ? 13.170 -9.887 -10.456 1.00 96.75 199 ARG A O 1
ATOM 1588 N N . SER A 1 200 ? 14.117 -7.859 -10.464 1.00 94.44 200 SER A N 1
ATOM 1589 C CA . SER A 1 200 ? 15.054 -8.098 -11.563 1.00 94.44 200 SER A CA 1
ATOM 1590 C C . SER A 1 200 ? 16.352 -8.771 -11.101 1.00 94.44 200 SER A C 1
ATOM 1592 O O . SER A 1 200 ? 16.671 -8.772 -9.920 1.00 94.44 200 SER A O 1
ATOM 1594 N N . ARG A 1 201 ? 17.150 -9.257 -12.062 1.00 92.81 201 ARG A N 1
ATOM 1595 C CA . ARG A 1 201 ? 18.481 -9.873 -11.885 1.00 92.81 201 ARG A CA 1
ATOM 1596 C C . ARG A 1 201 ? 18.480 -11.239 -11.205 1.00 92.81 201 ARG A C 1
ATOM 1598 O O . ARG A 1 201 ? 18.822 -12.195 -11.888 1.00 92.81 201 ARG A O 1
ATOM 1605 N N . ASP A 1 202 ? 18.121 -11.315 -9.927 1.00 92.69 202 ASP A N 1
ATOM 1606 C CA . ASP A 1 202 ? 18.214 -12.543 -9.131 1.00 92.69 202 ASP A CA 1
ATOM 1607 C C . ASP A 1 202 ? 16.952 -13.410 -9.274 1.00 92.69 202 ASP A C 1
ATOM 1609 O O . ASP A 1 202 ? 16.925 -14.323 -10.090 1.00 92.69 202 ASP A O 1
ATOM 1613 N N . GLN A 1 203 ? 15.878 -13.096 -8.553 1.00 93.31 203 GLN A N 1
ATOM 1614 C CA . GLN A 1 203 ? 14.651 -13.881 -8.489 1.00 93.31 203 GLN A CA 1
ATOM 1615 C C . GLN A 1 203 ? 13.894 -13.889 -9.817 1.00 93.31 203 GLN A C 1
ATOM 1617 O O . GLN A 1 203 ? 13.221 -14.866 -10.133 1.00 93.31 203 GLN A O 1
ATOM 1622 N N . GLN A 1 204 ? 13.990 -12.796 -10.584 1.00 96.62 204 GLN A N 1
ATOM 1623 C CA . GLN A 1 204 ? 13.342 -12.647 -11.888 1.00 96.62 204 GLN A CA 1
ATOM 1624 C C . GLN A 1 204 ? 11.851 -13.013 -11.833 1.00 96.62 204 GLN A C 1
ATOM 1626 O O . GLN A 1 204 ? 11.377 -13.856 -12.591 1.00 96.62 204 GLN A O 1
ATOM 1631 N N . ALA A 1 205 ? 11.104 -12.399 -10.914 1.00 97.19 205 ALA A N 1
ATOM 1632 C CA . ALA A 1 205 ? 9.701 -12.731 -10.673 1.00 97.19 205 ALA A CA 1
ATOM 1633 C C . ALA A 1 205 ? 8.867 -11.507 -10.289 1.00 97.19 205 ALA A C 1
ATOM 1635 O O . ALA A 1 205 ? 9.376 -10.557 -9.691 1.00 97.19 205 ALA A O 1
ATOM 1636 N N . ILE A 1 206 ? 7.569 -11.539 -10.601 1.00 98.12 206 ILE A N 1
ATOM 1637 C CA . ILE A 1 206 ? 6.594 -10.625 -9.999 1.00 98.12 206 ILE A CA 1
ATOM 1638 C C . ILE A 1 206 ? 6.328 -11.096 -8.575 1.00 98.12 206 ILE A C 1
ATOM 1640 O O . ILE A 1 206 ? 6.007 -12.258 -8.355 1.00 98.12 206 ILE A O 1
ATOM 1644 N N . THR A 1 207 ? 6.466 -10.182 -7.624 1.00 96.94 207 THR A N 1
ATOM 1645 C CA . THR A 1 207 ? 6.484 -10.497 -6.185 1.00 96.94 207 THR A CA 1
ATOM 1646 C C . THR A 1 207 ? 5.465 -9.707 -5.385 1.00 96.94 207 THR A C 1
ATOM 1648 O O . THR A 1 207 ? 5.077 -10.143 -4.310 1.00 96.94 207 THR A O 1
ATOM 1651 N N . THR A 1 208 ? 5.034 -8.550 -5.883 1.00 97.06 208 THR A N 1
ATOM 1652 C CA . THR A 1 208 ? 4.252 -7.608 -5.083 1.00 97.06 208 THR A CA 1
ATOM 1653 C C . THR A 1 208 ? 3.251 -6.866 -5.951 1.00 97.06 208 THR A C 1
ATOM 1655 O O . THR A 1 208 ? 3.569 -6.474 -7.076 1.00 97.06 208 THR A O 1
ATOM 1658 N N . LEU A 1 209 ? 2.064 -6.631 -5.398 1.00 98.06 209 LEU A N 1
ATOM 1659 C CA . LEU A 1 209 ? 1.000 -5.829 -5.981 1.00 98.06 209 LEU A CA 1
ATOM 1660 C C . LEU A 1 209 ? 0.806 -4.541 -5.177 1.00 98.06 209 LEU A C 1
ATOM 1662 O O . LEU A 1 209 ? 0.720 -4.559 -3.946 1.00 98.06 209 LEU A O 1
ATOM 1666 N N . GLY A 1 210 ? 0.696 -3.422 -5.886 1.00 98.06 210 GLY A N 1
ATOM 1667 C CA . GLY A 1 210 ? 0.342 -2.127 -5.318 1.00 98.06 210 GLY A CA 1
ATOM 1668 C C . GLY A 1 210 ? -0.654 -1.359 -6.181 1.00 98.06 210 GLY A C 1
ATOM 1669 O O . GLY A 1 210 ? -0.912 -1.716 -7.330 1.00 98.06 210 GLY A O 1
ATOM 1670 N N . VAL A 1 211 ? -1.184 -0.274 -5.621 1.00 98.31 211 VAL A N 1
ATOM 1671 C CA . VAL A 1 211 ? -2.054 0.684 -6.318 1.00 98.31 211 VAL A CA 1
ATOM 1672 C C . VAL A 1 211 ? -1.427 2.066 -6.267 1.00 98.31 211 VAL A C 1
ATOM 1674 O O . VAL A 1 211 ? -1.015 2.524 -5.201 1.00 98.31 211 VAL A O 1
ATOM 1677 N N . VAL A 1 212 ? -1.348 2.739 -7.410 1.00 98.12 212 VAL A N 1
ATOM 1678 C CA . VAL A 1 212 ? -0.751 4.072 -7.522 1.00 98.12 212 VAL A CA 1
ATOM 1679 C C . VAL A 1 212 ? -1.589 5.085 -6.740 1.00 98.12 212 VAL A C 1
ATOM 1681 O O . VAL A 1 212 ? -2.791 5.205 -6.937 1.00 98.12 212 VAL A O 1
ATOM 1684 N N . GLU A 1 213 ? -0.948 5.842 -5.857 1.00 96.62 213 GLU A N 1
ATOM 1685 C CA . GLU A 1 213 ? -1.531 6.999 -5.168 1.00 96.62 213 GLU A CA 1
ATOM 1686 C C . GLU A 1 213 ? -1.255 8.277 -5.959 1.00 96.62 213 GLU A C 1
ATOM 1688 O O . GLU A 1 213 ? -2.139 9.107 -6.149 1.00 96.62 213 GLU A O 1
ATOM 1693 N N . ARG A 1 214 ? -0.025 8.427 -6.454 1.00 95.12 214 ARG A N 1
ATOM 1694 C CA . ARG A 1 214 ? 0.418 9.622 -7.176 1.00 95.12 214 ARG A CA 1
ATOM 1695 C C . ARG A 1 214 ? 1.592 9.276 -8.083 1.00 95.12 214 ARG A C 1
ATOM 1697 O O . ARG A 1 214 ? 2.432 8.458 -7.709 1.00 95.12 214 ARG A O 1
ATOM 1704 N N . TYR A 1 215 ? 1.668 9.903 -9.254 1.00 95.31 215 TYR A N 1
ATOM 1705 C CA . TYR A 1 215 ? 2.768 9.697 -10.193 1.00 95.31 215 TYR A CA 1
ATOM 1706 C C . TYR A 1 215 ? 3.199 11.019 -10.823 1.00 95.31 215 TYR A C 1
ATOM 1708 O O . TYR A 1 215 ? 2.451 11.604 -11.601 1.00 95.31 215 TYR A O 1
ATOM 1716 N N . GLU A 1 216 ? 4.389 11.501 -10.466 1.00 93.56 216 GLU A N 1
ATOM 1717 C CA . GLU A 1 216 ? 4.858 12.838 -10.852 1.00 93.56 216 GLU A CA 1
ATOM 1718 C C . GLU A 1 216 ? 6.309 12.845 -11.299 1.00 93.56 216 GLU A C 1
ATOM 1720 O O . GLU A 1 216 ? 7.097 11.976 -10.935 1.00 93.56 216 GLU A O 1
ATOM 1725 N N . ALA A 1 217 ? 6.665 13.832 -12.115 1.00 93.06 217 ALA A N 1
ATOM 1726 C CA . ALA A 1 217 ? 8.007 14.005 -12.640 1.00 93.06 217 ALA A CA 1
ATOM 1727 C C . ALA A 1 217 ? 8.652 15.249 -12.035 1.00 93.06 217 ALA A C 1
ATOM 1729 O O . ALA A 1 217 ? 8.103 16.340 -12.141 1.00 93.06 217 ALA A O 1
ATOM 1730 N N . HIS A 1 218 ? 9.846 15.086 -11.476 1.00 93.06 218 HIS A N 1
ATOM 1731 C CA . HIS A 1 218 ? 10.609 16.169 -10.870 1.00 93.06 218 HIS A CA 1
ATOM 1732 C C . HIS A 1 218 ? 12.064 16.137 -11.334 1.00 93.06 218 HIS A C 1
ATOM 1734 O O . HIS A 1 218 ? 12.603 15.088 -11.695 1.00 93.06 218 HIS A O 1
ATOM 1740 N N . THR A 1 219 ? 12.705 17.300 -11.306 1.00 90.12 219 THR A N 1
ATOM 1741 C CA . THR A 1 219 ? 14.150 17.477 -11.533 1.00 90.12 219 THR A CA 1
ATOM 1742 C C . THR A 1 219 ? 14.864 18.051 -10.305 1.00 90.12 219 THR A C 1
ATOM 1744 O O . THR A 1 219 ? 16.087 18.077 -10.278 1.00 90.12 219 THR A O 1
ATOM 1747 N N . SER A 1 220 ? 14.129 18.481 -9.272 1.00 93.44 220 SER A N 1
ATOM 1748 C CA . SER A 1 220 ? 14.701 18.956 -8.005 1.00 93.44 220 SER A CA 1
ATOM 1749 C C . SER A 1 220 ? 14.769 17.821 -6.987 1.00 93.44 220 SER A C 1
ATOM 1751 O O . SER A 1 220 ? 13.766 17.162 -6.697 1.00 93.44 220 SER A O 1
ATOM 1753 N N . ALA A 1 221 ? 15.957 17.620 -6.420 1.00 92.56 221 ALA A N 1
ATOM 1754 C CA . ALA A 1 221 ? 16.181 16.646 -5.360 1.00 92.56 221 ALA A CA 1
ATOM 1755 C C . ALA A 1 221 ? 15.391 17.006 -4.094 1.00 92.56 221 ALA A C 1
ATOM 1757 O O . ALA A 1 221 ? 14.856 16.119 -3.432 1.00 92.56 221 ALA A O 1
ATOM 1758 N N . GLU A 1 222 ? 15.275 18.299 -3.792 1.00 91.50 222 GLU A N 1
ATOM 1759 C CA . GLU A 1 222 ? 14.539 18.843 -2.652 1.00 91.50 222 GLU A CA 1
ATOM 1760 C C . GLU A 1 222 ? 13.047 18.537 -2.781 1.00 91.50 222 GLU A C 1
ATOM 1762 O O . GLU A 1 222 ? 12.455 17.976 -1.860 1.00 91.50 222 GLU A O 1
ATOM 1767 N N . GLN A 1 223 ? 12.455 18.813 -3.949 1.00 91.38 223 GLN A N 1
ATOM 1768 C CA . GLN A 1 223 ? 11.049 18.498 -4.220 1.00 91.38 223 GLN A CA 1
ATOM 1769 C C . GLN A 1 223 ? 10.781 16.994 -4.125 1.00 91.38 223 GLN A C 1
ATOM 1771 O O . GLN A 1 223 ? 9.802 16.580 -3.502 1.00 91.38 223 GLN A O 1
ATOM 1776 N N . ILE A 1 224 ? 11.665 16.164 -4.695 1.00 91.62 224 ILE A N 1
ATOM 1777 C CA . ILE A 1 224 ? 11.542 14.704 -4.607 1.00 91.62 224 ILE A CA 1
ATOM 1778 C C . ILE A 1 224 ? 11.607 14.262 -3.146 1.00 91.62 224 ILE A C 1
ATOM 1780 O O . ILE A 1 224 ? 10.736 13.514 -2.708 1.00 91.62 224 ILE A O 1
ATOM 1784 N N . ALA A 1 225 ? 12.602 14.729 -2.387 1.00 89.25 225 ALA A N 1
ATOM 1785 C CA . ALA A 1 225 ? 12.791 14.376 -0.984 1.00 89.25 225 ALA A CA 1
ATOM 1786 C C . ALA A 1 225 ? 11.594 14.794 -0.119 1.00 89.25 225 ALA A C 1
ATOM 1788 O O . ALA A 1 225 ? 11.164 14.028 0.744 1.00 89.25 225 ALA A O 1
ATOM 1789 N N . GLN A 1 226 ? 11.017 15.967 -0.381 1.00 88.44 226 GLN A N 1
ATOM 1790 C CA . GLN A 1 226 ? 9.835 16.459 0.320 1.00 88.44 226 GLN A CA 1
ATOM 1791 C C . GLN A 1 226 ? 8.595 15.614 -0.007 1.00 88.44 226 GLN A C 1
ATOM 1793 O O . GLN A 1 226 ? 7.852 15.238 0.901 1.00 88.44 226 GLN A O 1
ATOM 1798 N N . LEU A 1 227 ? 8.413 15.245 -1.281 1.00 88.81 227 LEU A N 1
ATOM 1799 C CA . LEU A 1 227 ? 7.286 14.434 -1.745 1.00 88.81 227 LEU A CA 1
ATOM 1800 C C . LEU A 1 227 ? 7.333 13.000 -1.205 1.00 88.81 227 LEU A C 1
ATOM 1802 O O . LEU A 1 227 ? 6.322 12.469 -0.743 1.00 88.81 227 LEU A O 1
ATOM 1806 N N . VAL A 1 228 ? 8.500 12.354 -1.261 1.00 86.31 228 VAL A N 1
ATOM 1807 C CA . VAL A 1 228 ? 8.629 10.967 -0.803 1.00 86.31 228 VAL A CA 1
ATOM 1808 C C . VAL A 1 228 ? 8.803 10.859 0.705 1.00 86.31 228 VAL A C 1
ATOM 1810 O O . VAL A 1 228 ? 8.367 9.870 1.294 1.00 86.31 228 VAL A O 1
ATOM 1813 N N . SER A 1 229 ? 9.410 11.863 1.344 1.00 85.62 229 SER A N 1
ATOM 1814 C CA . SER A 1 229 ? 9.648 11.911 2.786 1.00 85.62 229 SER A CA 1
ATOM 1815 C C . SER A 1 229 ? 10.161 10.554 3.316 1.00 85.62 229 SER A C 1
ATOM 1817 O O . SER A 1 229 ? 11.079 9.958 2.757 1.00 85.62 229 SER A O 1
ATOM 1819 N N . ARG A 1 230 ? 9.540 10.008 4.366 1.00 79.00 230 ARG A N 1
ATOM 1820 C CA . ARG A 1 230 ? 9.869 8.705 4.979 1.00 79.00 230 ARG A CA 1
ATOM 1821 C C . ARG A 1 230 ? 9.252 7.486 4.270 1.00 79.00 230 ARG A C 1
ATOM 1823 O O . ARG A 1 230 ? 9.093 6.440 4.892 1.00 79.00 230 ARG A O 1
ATOM 1830 N N . ARG A 1 231 ? 8.817 7.623 3.014 1.00 80.00 231 ARG A N 1
ATOM 1831 C CA . ARG A 1 231 ? 8.147 6.560 2.233 1.00 80.00 231 ARG A CA 1
ATOM 1832 C C . ARG A 1 231 ? 9.089 5.879 1.228 1.00 80.00 231 ARG A C 1
ATOM 1834 O O . ARG A 1 231 ? 8.675 4.948 0.549 1.00 80.00 231 ARG A O 1
ATOM 1841 N N . THR A 1 232 ? 10.332 6.348 1.101 1.00 80.50 232 THR A N 1
ATOM 1842 C CA . THR A 1 232 ? 11.274 5.952 0.039 1.00 80.50 232 THR A CA 1
ATOM 1843 C C . THR A 1 232 ? 12.412 5.058 0.517 1.00 80.50 232 THR A C 1
ATOM 1845 O O . THR A 1 232 ? 12.865 5.147 1.658 1.00 80.50 232 THR A O 1
ATOM 1848 N N . VAL A 1 233 ? 12.949 4.251 -0.400 1.00 74.50 233 VAL A N 1
ATOM 1849 C CA . VAL A 1 233 ? 14.154 3.432 -0.174 1.00 74.50 233 VAL A CA 1
ATOM 1850 C C . VAL A 1 233 ? 15.461 4.113 -0.555 1.00 74.50 233 VAL A C 1
ATOM 1852 O O . VAL A 1 233 ? 16.535 3.590 -0.253 1.00 74.50 233 VAL A O 1
ATOM 1855 N N . TYR A 1 234 ? 15.385 5.263 -1.215 1.00 80.50 234 TYR A N 1
ATOM 1856 C CA . TYR A 1 234 ? 16.546 5.977 -1.730 1.00 80.50 234 TYR A CA 1
ATOM 1857 C C . TYR A 1 234 ? 17.107 6.920 -0.657 1.00 80.50 234 TYR A C 1
ATOM 1859 O O . TYR A 1 234 ? 16.356 7.602 0.037 1.00 80.50 234 TYR A O 1
ATOM 1867 N N . SER A 1 235 ? 18.432 6.952 -0.491 1.00 83.94 235 SER A N 1
ATOM 1868 C CA . SER A 1 235 ? 19.097 7.957 0.350 1.00 83.94 235 SER A CA 1
ATOM 1869 C C . SER A 1 235 ? 19.061 9.337 -0.310 1.00 83.94 235 SER A C 1
ATOM 1871 O O . SER A 1 235 ? 18.886 9.432 -1.521 1.00 83.94 235 SER A O 1
ATOM 1873 N N . MET A 1 236 ? 19.303 10.411 0.450 1.00 86.62 236 MET A N 1
ATOM 1874 C CA . MET A 1 236 ? 19.366 11.761 -0.129 1.00 86.62 236 MET A CA 1
ATOM 1875 C C . MET A 1 236 ? 20.433 11.877 -1.229 1.00 86.62 236 MET A C 1
ATOM 1877 O O . MET A 1 236 ? 20.188 12.492 -2.258 1.00 86.62 236 MET A O 1
ATOM 1881 N N . ILE A 1 237 ? 21.582 11.210 -1.061 1.00 87.94 237 ILE A N 1
ATOM 1882 C CA . ILE A 1 237 ? 22.636 11.145 -2.088 1.00 87.94 237 ILE A CA 1
ATOM 1883 C C . ILE A 1 237 ? 22.115 10.457 -3.358 1.00 87.94 237 ILE A C 1
ATOM 1885 O O . ILE A 1 237 ? 22.348 10.939 -4.461 1.00 87.94 237 ILE A O 1
ATOM 1889 N N . GLN A 1 238 ? 21.377 9.351 -3.215 1.00 88.75 238 GLN A N 1
ATOM 1890 C CA . GLN A 1 238 ? 20.776 8.657 -4.357 1.00 88.75 238 GLN A CA 1
ATOM 1891 C C . GLN A 1 238 ? 19.687 9.501 -5.024 1.00 88.75 238 GLN A C 1
ATOM 1893 O O . GLN A 1 238 ? 19.630 9.545 -6.246 1.00 88.75 238 GLN A O 1
ATOM 1898 N N . ILE A 1 239 ? 18.849 10.190 -4.246 1.00 90.06 239 ILE A N 1
ATOM 1899 C CA . ILE A 1 239 ? 17.828 11.106 -4.770 1.00 90.06 239 ILE A CA 1
ATOM 1900 C C . ILE A 1 239 ? 18.490 12.234 -5.564 1.00 90.06 239 ILE A C 1
ATOM 1902 O O . ILE A 1 239 ? 18.073 12.498 -6.687 1.00 90.06 239 ILE A O 1
ATOM 1906 N N . ALA A 1 240 ? 19.542 12.851 -5.019 1.00 91.00 240 ALA A N 1
ATOM 1907 C CA . ALA A 1 240 ? 20.293 13.904 -5.694 1.00 91.00 240 ALA A CA 1
ATOM 1908 C C . ALA A 1 240 ? 20.925 13.415 -7.005 1.00 91.00 240 ALA A C 1
ATOM 1910 O O . ALA A 1 240 ? 20.871 14.113 -8.015 1.00 91.00 240 ALA A O 1
ATOM 1911 N N . ASP A 1 241 ? 21.476 12.199 -7.020 1.00 90.88 241 ASP A N 1
ATOM 1912 C CA . ASP A 1 241 ? 22.023 11.602 -8.238 1.00 90.88 241 ASP A CA 1
ATOM 1913 C C . ASP A 1 241 ? 20.941 11.321 -9.291 1.00 90.88 241 ASP A C 1
ATOM 1915 O O . ASP A 1 241 ? 21.109 11.665 -10.460 1.00 90.88 241 ASP A O 1
ATOM 1919 N N . MET A 1 242 ? 19.795 10.772 -8.879 1.00 88.69 242 MET A N 1
ATOM 1920 C CA . MET A 1 242 ? 18.666 10.521 -9.780 1.00 88.69 242 MET A CA 1
ATOM 1921 C C . MET A 1 242 ? 18.096 11.821 -10.356 1.00 88.69 242 MET A C 1
ATOM 1923 O O . MET A 1 242 ? 17.812 11.878 -11.555 1.00 88.69 242 MET A O 1
ATOM 1927 N N . ALA A 1 243 ? 17.987 12.868 -9.530 1.00 92.00 243 ALA A N 1
ATOM 1928 C CA . ALA A 1 243 ? 17.450 14.179 -9.892 1.00 92.00 243 ALA A CA 1
ATOM 1929 C C . ALA A 1 243 ? 18.272 14.917 -10.966 1.00 92.00 243 ALA A C 1
ATOM 1931 O O . ALA A 1 243 ? 17.745 15.815 -11.617 1.00 92.00 243 ALA A O 1
ATOM 1932 N N . LYS A 1 244 ? 19.516 14.487 -11.246 1.00 91.19 244 LYS A N 1
ATOM 1933 C CA . LYS A 1 244 ? 20.301 14.956 -12.410 1.00 91.19 244 LYS A CA 1
ATOM 1934 C C . LYS A 1 244 ? 19.586 14.722 -13.743 1.00 91.19 244 LYS A C 1
ATOM 1936 O O . LYS A 1 244 ? 19.926 15.330 -14.753 1.00 91.19 244 LYS A O 1
ATOM 1941 N N . ARG A 1 245 ? 18.619 13.806 -13.765 1.00 91.06 245 ARG A N 1
ATOM 1942 C CA . ARG A 1 24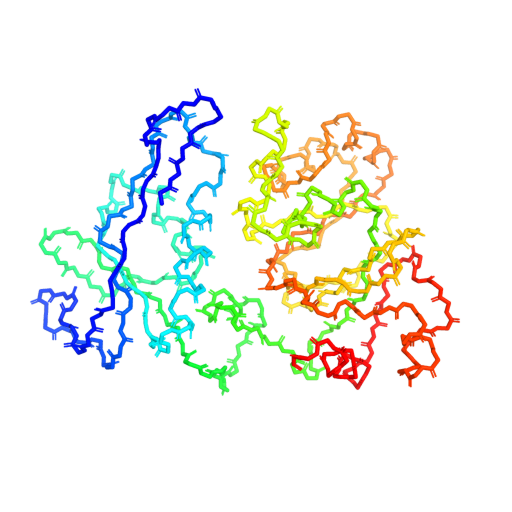5 ? 17.685 13.584 -14.867 1.00 91.06 245 ARG A CA 1
ATOM 1943 C C . ARG A 1 245 ? 16.267 13.754 -14.342 1.00 91.06 245 ARG A C 1
ATOM 1945 O O . ARG A 1 245 ? 16.005 13.614 -13.148 1.00 91.06 245 ARG A O 1
ATOM 1952 N N . THR A 1 246 ? 15.317 13.957 -15.252 1.00 91.44 246 THR A N 1
ATOM 1953 C CA . THR A 1 246 ? 13.900 13.890 -14.891 1.00 91.44 246 THR A CA 1
ATOM 1954 C C . THR A 1 246 ? 13.610 12.556 -14.202 1.00 91.44 246 THR A C 1
ATOM 1956 O O . THR A 1 246 ? 13.783 11.480 -14.782 1.00 91.44 246 THR A O 1
ATOM 1959 N N . THR A 1 247 ? 13.197 12.636 -12.942 1.00 93.31 247 THR A N 1
ATOM 1960 C CA . THR A 1 247 ? 12.922 11.494 -12.076 1.00 93.31 247 THR A CA 1
ATOM 1961 C C . THR A 1 247 ? 11.429 11.406 -11.841 1.00 93.31 247 THR A C 1
ATOM 1963 O O . THR A 1 247 ? 10.781 12.375 -11.452 1.00 93.31 247 THR A O 1
ATOM 1966 N N . LYS A 1 248 ? 10.876 10.228 -12.096 1.00 94.06 248 LYS A N 1
ATOM 1967 C CA . LYS A 1 248 ? 9.496 9.875 -11.802 1.00 94.06 248 LYS A CA 1
ATOM 1968 C C . LYS A 1 248 ? 9.398 9.386 -10.369 1.00 94.06 248 LYS A C 1
ATOM 1970 O O . LYS A 1 248 ? 10.125 8.472 -9.976 1.00 94.06 248 LYS A O 1
ATOM 1975 N N . VAL A 1 249 ? 8.476 9.977 -9.628 1.00 94.81 249 VAL A N 1
ATOM 1976 C CA . VAL A 1 249 ? 8.106 9.616 -8.267 1.00 94.81 249 VAL A CA 1
ATOM 1977 C C . VAL A 1 249 ? 6.762 8.906 -8.322 1.00 94.81 249 VAL A C 1
ATOM 1979 O O . VAL A 1 249 ? 5.752 9.514 -8.665 1.00 94.81 249 VAL A O 1
ATOM 1982 N N . MET A 1 250 ? 6.750 7.620 -7.981 1.00 96.56 250 MET A N 1
ATOM 1983 C CA . MET A 1 250 ? 5.534 6.830 -7.815 1.00 96.56 250 MET A CA 1
ATOM 1984 C C . MET A 1 250 ? 5.251 6.653 -6.331 1.00 96.56 250 MET A C 1
ATOM 1986 O O . MET A 1 250 ? 5.920 5.858 -5.674 1.00 96.56 250 MET A O 1
ATOM 1990 N N . LEU A 1 251 ? 4.254 7.363 -5.813 1.00 96.75 251 LEU A N 1
ATOM 1991 C CA . LEU A 1 251 ? 3.655 7.030 -4.526 1.00 96.75 251 LEU A CA 1
ATOM 1992 C C . LEU A 1 251 ? 2.605 5.949 -4.762 1.00 96.75 251 LEU A C 1
ATOM 1994 O O . LEU A 1 251 ? 1.806 6.061 -5.692 1.00 96.75 251 LEU A O 1
ATOM 1998 N N . PHE A 1 252 ? 2.598 4.909 -3.939 1.00 97.38 252 PHE A N 1
ATOM 1999 C CA . PHE A 1 252 ? 1.665 3.797 -4.074 1.00 97.38 252 PHE A CA 1
ATOM 2000 C C . PHE A 1 252 ? 1.299 3.203 -2.713 1.00 97.38 252 PHE A C 1
ATOM 2002 O O . PHE A 1 252 ? 2.006 3.390 -1.721 1.00 97.38 252 PHE A O 1
ATOM 2009 N N . ARG A 1 253 ? 0.182 2.478 -2.674 1.00 97.00 253 ARG A N 1
ATOM 2010 C CA . ARG A 1 253 ? -0.245 1.664 -1.536 1.00 97.00 253 ARG A CA 1
ATOM 2011 C C . ARG A 1 253 ? 0.098 0.214 -1.823 1.00 97.00 253 ARG A C 1
ATOM 2013 O O . ARG A 1 253 ? -0.329 -0.325 -2.842 1.00 97.00 253 ARG A O 1
ATOM 2020 N N . LEU A 1 254 ? 0.891 -0.395 -0.949 1.00 96.06 254 LEU A N 1
ATOM 2021 C CA . LEU A 1 254 ? 1.132 -1.832 -0.956 1.00 96.06 254 LEU A CA 1
ATOM 2022 C C . LEU A 1 254 ? -0.193 -2.545 -0.682 1.00 96.06 254 LEU A C 1
ATOM 2024 O O . LEU A 1 254 ? -0.822 -2.250 0.324 1.00 96.06 254 LEU A O 1
ATOM 2028 N N . ILE A 1 255 ? -0.610 -3.458 -1.557 1.00 95.88 255 ILE A N 1
ATOM 2029 C CA . ILE A 1 255 ? -1.795 -4.291 -1.318 1.00 95.88 255 ILE A CA 1
ATOM 2030 C C . ILE A 1 255 ? -1.367 -5.623 -0.723 1.00 95.88 255 ILE A C 1
ATOM 2032 O O . ILE A 1 255 ? -1.859 -6.021 0.328 1.00 95.88 255 ILE A O 1
ATOM 2036 N N . GLN A 1 256 ? -0.442 -6.307 -1.397 1.00 92.69 256 GLN A N 1
ATOM 2037 C CA . GLN A 1 256 ? 0.035 -7.609 -0.957 1.00 92.69 256 GLN A CA 1
ATOM 2038 C C . GLN A 1 256 ? 1.354 -7.995 -1.613 1.00 92.69 256 GLN A C 1
ATOM 2040 O O . GLN A 1 256 ? 1.651 -7.604 -2.744 1.00 92.69 256 GLN A O 1
ATOM 2045 N N . ASN A 1 257 ? 2.090 -8.837 -0.905 1.00 93.62 257 ASN A N 1
ATOM 2046 C CA . ASN A 1 257 ? 3.186 -9.622 -1.446 1.00 93.62 257 ASN A CA 1
ATOM 2047 C C . ASN A 1 257 ? 2.645 -11.003 -1.827 1.00 93.62 257 ASN A C 1
ATOM 2049 O O . ASN A 1 257 ? 1.804 -11.548 -1.117 1.00 93.62 257 ASN A O 1
ATOM 2053 N N . PHE A 1 258 ? 3.094 -11.551 -2.951 1.00 93.94 258 PHE A N 1
ATOM 2054 C CA . PHE A 1 258 ? 2.673 -12.867 -3.415 1.00 93.94 258 PHE A CA 1
ATOM 2055 C C . PHE A 1 258 ? 3.454 -13.959 -2.691 1.00 93.94 258 PHE A C 1
ATOM 2057 O O . PHE A 1 258 ? 4.684 -13.975 -2.739 1.00 93.94 258 PHE A O 1
ATOM 2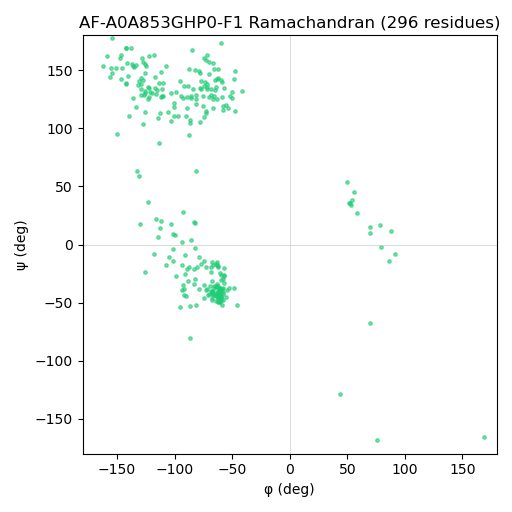064 N N . GLU A 1 259 ? 2.727 -14.889 -2.072 1.00 89.88 259 GLU A N 1
ATOM 2065 C CA . GLU A 1 259 ? 3.293 -16.117 -1.497 1.00 89.88 259 GLU A CA 1
ATOM 2066 C C . GLU A 1 259 ? 3.920 -16.997 -2.584 1.00 89.88 259 GLU A C 1
ATOM 2068 O O . GLU A 1 259 ? 4.976 -17.593 -2.373 1.00 89.88 259 GLU A O 1
ATOM 2073 N N . HIS A 1 260 ? 3.328 -16.980 -3.784 1.00 93.12 260 HIS A N 1
ATOM 2074 C CA . HIS A 1 260 ? 3.842 -17.638 -4.981 1.00 93.12 260 HIS A CA 1
ATOM 2075 C C . HIS A 1 260 ? 4.246 -16.599 -6.042 1.00 93.12 260 HIS A C 1
ATOM 2077 O O . HIS A 1 260 ? 3.445 -16.230 -6.905 1.00 93.12 260 HIS A O 1
ATOM 2083 N N . PRO A 1 261 ? 5.492 -16.082 -6.001 1.00 95.38 261 PRO A N 1
ATOM 2084 C CA . PRO A 1 261 ? 5.989 -15.159 -7.012 1.00 95.38 261 PRO A CA 1
ATOM 2085 C C . PRO A 1 261 ? 5.919 -15.742 -8.427 1.00 95.38 261 PRO A C 1
ATOM 2087 O O . PRO A 1 261 ? 6.356 -16.864 -8.682 1.00 95.38 261 PRO A O 1
ATOM 2090 N N . VAL A 1 262 ? 5.445 -14.942 -9.383 1.00 97.62 262 VAL A N 1
ATOM 2091 C CA . VAL A 1 262 ? 5.302 -15.376 -10.779 1.00 97.62 262 VAL A CA 1
ATOM 2092 C C . VAL A 1 262 ? 6.614 -15.154 -11.521 1.00 97.62 262 VAL A C 1
ATOM 2094 O O . VAL A 1 262 ? 6.976 -14.025 -11.863 1.00 97.62 262 VAL A O 1
ATOM 2097 N N . THR A 1 263 ? 7.338 -16.241 -11.764 1.00 97.62 263 THR A N 1
ATOM 2098 C CA . THR A 1 263 ? 8.671 -16.234 -12.380 1.00 97.62 263 THR A CA 1
ATOM 2099 C C . THR A 1 263 ? 8.648 -15.765 -13.832 1.00 97.62 263 THR A C 1
ATOM 2101 O O . THR A 1 263 ? 7.667 -15.920 -14.563 1.00 97.62 263 THR A O 1
ATOM 2104 N N . TYR A 1 264 ? 9.784 -15.263 -14.305 1.00 97.25 264 TYR A N 1
ATOM 2105 C CA . TYR A 1 264 ? 9.988 -14.860 -15.690 1.00 97.25 264 TYR A CA 1
ATOM 2106 C C . TYR A 1 264 ? 9.672 -15.985 -16.682 1.00 97.25 264 TYR A C 1
ATOM 2108 O O . TYR A 1 264 ? 9.035 -15.747 -17.709 1.00 97.25 264 TYR A O 1
ATOM 2116 N N . ASN A 1 265 ? 10.041 -17.229 -16.356 1.00 96.38 265 ASN A N 1
ATOM 2117 C CA . ASN A 1 265 ? 9.730 -18.383 -17.195 1.00 96.38 265 ASN A CA 1
ATOM 2118 C C . ASN A 1 265 ? 8.214 -18.590 -17.348 1.00 96.38 265 ASN A C 1
ATOM 2120 O O . ASN A 1 265 ? 7.738 -18.801 -18.466 1.00 96.38 265 ASN A O 1
ATOM 2124 N N . GLN A 1 266 ? 7.449 -18.465 -16.256 1.00 96.75 266 GLN A N 1
ATOM 2125 C CA . GLN A 1 266 ? 5.985 -18.494 -16.306 1.00 96.75 266 GLN A CA 1
ATOM 2126 C C . GLN A 1 266 ? 5.449 -17.327 -17.141 1.00 96.75 266 GLN A C 1
ATOM 2128 O O . GLN A 1 266 ? 4.665 -17.567 -18.058 1.00 96.75 266 GLN A O 1
ATOM 2133 N N . LEU A 1 267 ? 5.908 -16.094 -16.893 1.00 97.19 267 LEU A N 1
ATOM 2134 C CA . LEU A 1 267 ? 5.460 -14.897 -17.618 1.00 97.19 267 LEU A CA 1
ATOM 2135 C C . LEU A 1 267 ? 5.688 -15.004 -19.129 1.00 97.19 267 LEU A C 1
ATOM 2137 O O . LEU A 1 267 ? 4.808 -14.634 -19.906 1.00 97.19 267 LEU A O 1
ATOM 2141 N N . GLN A 1 268 ? 6.849 -15.510 -19.546 1.00 96.19 268 GLN A N 1
ATOM 2142 C CA . GLN A 1 268 ? 7.230 -15.583 -20.954 1.00 96.19 268 GLN A CA 1
ATOM 2143 C C . GLN A 1 268 ? 6.609 -16.795 -21.657 1.00 96.19 268 GLN A C 1
ATOM 2145 O O . GLN A 1 268 ? 5.990 -16.651 -22.710 1.00 96.19 268 GLN A O 1
ATOM 2150 N N . ARG A 1 269 ? 6.778 -18.001 -21.101 1.00 92.69 269 ARG A N 1
ATOM 2151 C CA . ARG A 1 269 ? 6.457 -19.250 -21.812 1.00 92.69 269 ARG A CA 1
ATOM 2152 C C . ARG A 1 269 ? 5.025 -19.712 -21.592 1.00 92.69 269 ARG A C 1
ATOM 2154 O O . ARG A 1 269 ? 4.367 -20.112 -22.548 1.00 92.69 269 ARG A O 1
ATOM 2161 N N . ARG A 1 270 ? 4.549 -19.670 -20.343 1.00 92.25 270 ARG A N 1
ATOM 2162 C CA . ARG A 1 270 ? 3.226 -20.200 -19.974 1.00 92.25 270 ARG A CA 1
ATOM 2163 C C . ARG A 1 270 ? 2.136 -19.158 -20.172 1.00 92.25 270 ARG A C 1
ATOM 2165 O O . ARG A 1 270 ? 1.160 -19.405 -20.866 1.00 92.25 270 ARG A O 1
ATOM 2172 N N . LEU A 1 271 ? 2.335 -17.981 -19.587 1.00 95.00 271 LEU A N 1
ATOM 2173 C CA . LEU A 1 271 ? 1.340 -16.917 -19.573 1.00 95.00 271 LEU A CA 1
ATOM 2174 C C . LEU A 1 271 ? 1.429 -16.022 -20.809 1.00 95.00 271 LEU A C 1
ATOM 2176 O O . LEU A 1 271 ? 0.452 -15.349 -21.105 1.00 95.00 271 LEU A O 1
ATOM 2180 N N . ARG A 1 272 ? 2.559 -16.012 -21.534 1.00 95.19 272 ARG A N 1
ATOM 2181 C CA . ARG A 1 272 ? 2.796 -15.181 -22.734 1.00 95.19 272 ARG A CA 1
ATOM 2182 C C . ARG A 1 272 ? 2.502 -13.688 -22.514 1.00 95.19 272 ARG A C 1
ATOM 2184 O O . ARG A 1 272 ? 2.016 -13.009 -23.414 1.00 95.19 272 ARG A O 1
ATOM 2191 N N . VAL A 1 273 ? 2.791 -13.184 -21.314 1.00 95.19 273 VAL A N 1
ATOM 2192 C CA . VAL A 1 273 ? 2.571 -11.779 -20.930 1.00 95.19 273 VAL A CA 1
ATOM 2193 C C . VAL A 1 273 ? 3.725 -10.891 -21.387 1.00 95.19 273 VAL A C 1
ATOM 2195 O O . VAL A 1 273 ? 3.523 -9.737 -21.756 1.00 95.19 273 VAL A O 1
ATOM 2198 N N . VAL A 1 274 ? 4.949 -11.425 -21.384 1.00 94.25 274 VAL A N 1
ATOM 2199 C CA . VAL A 1 274 ? 6.160 -10.677 -21.746 1.00 94.25 274 VAL A CA 1
ATOM 2200 C C . VAL A 1 274 ? 6.933 -11.393 -22.846 1.00 94.25 274 VAL A C 1
ATOM 2202 O O . VAL A 1 274 ? 6.961 -12.620 -22.907 1.00 94.25 274 VAL A O 1
ATOM 2205 N N . ARG A 1 275 ? 7.596 -10.622 -23.713 1.00 91.38 275 ARG A N 1
ATOM 2206 C CA . ARG A 1 275 ? 8.478 -11.161 -24.768 1.00 91.38 275 ARG A CA 1
ATOM 2207 C C . ARG A 1 275 ? 9.931 -11.303 -24.312 1.00 91.38 275 ARG A C 1
ATOM 2209 O O . ARG A 1 275 ? 10.658 -12.139 -24.836 1.00 91.38 275 ARG A O 1
ATOM 2216 N N . GLY A 1 276 ? 10.328 -10.509 -23.323 1.00 92.50 276 GLY A N 1
ATOM 2217 C CA . GLY A 1 276 ? 11.657 -10.484 -22.725 1.00 92.50 276 GLY A CA 1
ATOM 2218 C C . GLY A 1 276 ? 11.588 -9.963 -21.291 1.00 92.50 276 GLY A C 1
ATOM 2219 O O . GLY A 1 276 ? 10.512 -9.600 -20.811 1.00 92.50 276 GLY A O 1
ATOM 2220 N N . HIS A 1 277 ? 12.726 -9.930 -20.600 1.00 93.00 277 HIS A N 1
ATOM 2221 C CA . HIS A 1 277 ? 12.800 -9.425 -19.229 1.00 93.00 277 HIS A CA 1
ATOM 2222 C C . HIS A 1 277 ? 12.327 -7.962 -19.160 1.00 93.00 277 HIS A C 1
ATOM 2224 O O . HIS A 1 277 ? 12.893 -7.132 -19.877 1.00 93.00 277 HIS A O 1
ATOM 2230 N N . PRO A 1 278 ? 11.364 -7.606 -18.288 1.00 92.75 278 PRO A N 1
ATOM 2231 C CA . PRO A 1 278 ? 10.930 -6.221 -18.116 1.00 92.75 278 PRO A CA 1
ATOM 2232 C C . PRO A 1 278 ? 12.102 -5.282 -17.783 1.00 92.75 278 PRO A C 1
ATOM 2234 O O . PRO A 1 278 ? 12.779 -5.471 -16.773 1.00 92.75 278 PRO A O 1
ATOM 2237 N N . GLN A 1 279 ? 12.343 -4.275 -18.631 1.00 90.12 279 GLN A N 1
ATOM 2238 C CA . GLN A 1 279 ? 13.408 -3.268 -18.448 1.00 90.12 279 GLN A CA 1
ATOM 2239 C C . GLN A 1 279 ? 12.872 -1.883 -18.058 1.00 90.12 279 GLN A C 1
ATOM 2241 O O . GLN A 1 279 ? 13.609 -1.047 -17.543 1.00 90.12 279 GLN A O 1
ATOM 2246 N N . SER A 1 280 ? 11.583 -1.635 -18.280 1.00 91.69 280 SER A N 1
ATOM 2247 C CA . SER A 1 280 ? 10.903 -0.383 -17.953 1.00 91.69 280 SER A CA 1
ATOM 2248 C C . SER A 1 280 ? 9.492 -0.652 -17.441 1.00 91.69 280 SER A C 1
ATOM 2250 O O . SER A 1 280 ? 8.979 -1.767 -17.562 1.00 91.69 280 SER A O 1
ATOM 2252 N N . ILE A 1 281 ? 8.848 0.388 -16.905 1.00 94.19 281 ILE A N 1
ATOM 2253 C CA . ILE A 1 281 ? 7.422 0.348 -16.569 1.00 94.19 281 ILE A CA 1
ATOM 2254 C C . ILE A 1 281 ? 6.642 0.015 -17.844 1.00 94.19 281 ILE A C 1
ATOM 2256 O O . ILE A 1 281 ? 6.683 0.780 -18.809 1.00 94.19 281 ILE A O 1
ATOM 2260 N N . THR A 1 282 ? 5.981 -1.139 -17.851 1.00 94.25 282 THR A N 1
ATOM 2261 C CA . THR A 1 282 ? 5.338 -1.712 -19.040 1.00 94.25 282 THR A CA 1
ATOM 2262 C C . THR A 1 282 ? 3.867 -1.949 -18.757 1.00 94.25 282 THR A C 1
ATOM 2264 O O . THR A 1 282 ? 3.536 -2.615 -17.783 1.00 94.25 282 THR A O 1
ATOM 2267 N N . GLU A 1 283 ? 2.993 -1.399 -19.591 1.00 96.00 283 GLU A N 1
ATOM 2268 C CA . GLU A 1 283 ? 1.548 -1.612 -19.500 1.00 96.00 283 GLU A CA 1
ATOM 2269 C C . GLU A 1 283 ? 1.183 -3.022 -19.982 1.00 96.00 283 GLU A C 1
ATOM 2271 O O . GLU A 1 283 ? 1.755 -3.508 -20.960 1.00 96.00 283 GLU A O 1
ATOM 2276 N N . ILE A 1 284 ? 0.249 -3.676 -19.295 1.00 96.69 284 ILE A N 1
ATOM 2277 C CA . ILE A 1 284 ? -0.249 -5.012 -19.634 1.00 96.69 284 ILE A CA 1
ATOM 2278 C C . ILE A 1 284 ? -1.770 -5.002 -19.769 1.00 96.69 284 ILE A C 1
ATOM 2280 O O . ILE A 1 284 ? -2.458 -4.167 -19.183 1.00 96.69 284 ILE A O 1
ATOM 2284 N N . THR A 1 285 ? -2.296 -5.953 -20.539 1.00 96.69 285 THR A N 1
ATOM 2285 C CA . THR A 1 285 ? -3.742 -6.114 -20.717 1.00 96.69 285 THR A CA 1
ATOM 2286 C C . THR A 1 285 ? -4.400 -6.681 -19.463 1.00 96.69 285 THR A C 1
ATOM 2288 O O . THR A 1 285 ? -3.752 -7.353 -18.657 1.00 96.69 285 THR A O 1
ATOM 2291 N N . ASP A 1 286 ? -5.708 -6.467 -19.333 1.00 96.50 286 ASP A N 1
ATOM 2292 C CA . ASP A 1 286 ? -6.518 -7.062 -18.267 1.00 96.50 286 ASP A CA 1
ATOM 2293 C C . ASP A 1 286 ? -6.407 -8.595 -18.244 1.00 96.50 286 ASP A C 1
ATOM 2295 O O . ASP A 1 286 ? -6.094 -9.191 -17.221 1.00 96.50 286 ASP A O 1
ATOM 2299 N N . GLU A 1 287 ? -6.491 -9.229 -19.413 1.00 96.50 287 GLU A N 1
ATOM 2300 C CA . GLU A 1 287 ? -6.322 -10.677 -19.557 1.00 96.50 287 GLU A CA 1
ATOM 2301 C C . GLU A 1 287 ? -4.933 -11.163 -19.097 1.00 96.50 287 GLU A C 1
ATOM 2303 O O . GLU A 1 287 ? -4.793 -12.241 -18.512 1.00 96.50 287 GLU A O 1
ATOM 2308 N N . SER A 1 288 ? -3.878 -10.384 -19.364 1.00 97.19 288 SER A N 1
ATOM 2309 C CA . SER A 1 288 ? -2.524 -10.689 -18.884 1.00 97.19 288 SER A CA 1
ATOM 2310 C C . SER A 1 288 ? -2.437 -10.558 -17.366 1.00 97.19 288 SER A C 1
ATOM 2312 O O . SER A 1 288 ? -1.812 -11.388 -16.707 1.00 97.19 288 SER A O 1
ATOM 2314 N N . PHE A 1 289 ? -3.085 -9.536 -16.808 1.00 97.69 289 PHE A N 1
ATOM 2315 C CA . PHE A 1 289 ? -3.178 -9.318 -15.372 1.00 97.69 289 PHE A CA 1
ATOM 2316 C C . PHE A 1 289 ? -3.918 -10.468 -14.672 1.00 97.69 289 PHE A C 1
ATOM 2318 O O . PHE A 1 289 ? -3.373 -11.042 -13.730 1.00 97.69 289 PHE A O 1
ATOM 2325 N N . SER A 1 290 ? -5.081 -10.898 -15.176 1.00 96.44 290 SER A N 1
ATOM 2326 C CA . SER A 1 290 ? -5.820 -12.045 -14.624 1.00 96.44 290 SER A CA 1
ATOM 2327 C C . SER A 1 290 ? -5.003 -13.338 -14.670 1.00 96.44 290 SER A C 1
ATOM 2329 O O . SER A 1 290 ? -5.016 -14.116 -13.718 1.00 96.44 290 SER A O 1
ATOM 2331 N N . ARG A 1 291 ? -4.256 -13.570 -15.759 1.00 97.56 291 ARG A N 1
ATOM 2332 C CA . ARG A 1 291 ? -3.336 -14.712 -15.881 1.00 97.56 291 ARG A CA 1
ATOM 2333 C C . ARG A 1 291 ? -2.225 -14.684 -14.828 1.00 97.56 291 ARG A C 1
ATOM 2335 O O . ARG A 1 291 ? -1.872 -15.740 -14.310 1.00 97.56 291 ARG A O 1
ATOM 2342 N N . ILE A 1 292 ? -1.685 -13.504 -14.511 1.00 97.75 292 ILE A N 1
ATOM 2343 C CA . ILE A 1 292 ? -0.676 -13.341 -13.455 1.00 97.75 292 ILE A CA 1
ATOM 2344 C C . ILE A 1 292 ? -1.278 -13.626 -12.079 1.00 97.75 292 ILE A C 1
ATOM 2346 O O . ILE A 1 292 ? -0.675 -14.388 -11.334 1.00 97.75 292 ILE A O 1
ATOM 2350 N N . LEU A 1 293 ? -2.447 -13.060 -11.753 1.00 96.44 293 LEU A N 1
ATOM 2351 C CA . LEU A 1 293 ? -3.080 -13.280 -10.446 1.00 96.44 293 LEU A CA 1
ATOM 2352 C C . LEU A 1 293 ? -3.384 -14.761 -10.199 1.00 96.44 293 LEU A C 1
ATOM 2354 O O . LEU A 1 293 ? -2.981 -15.295 -9.171 1.00 96.44 293 LEU A O 1
ATOM 2358 N N . ARG A 1 294 ? -3.948 -15.458 -11.195 1.00 96.06 294 ARG A N 1
ATOM 2359 C CA . ARG A 1 294 ? -4.183 -16.909 -11.107 1.00 96.06 294 ARG A CA 1
ATOM 2360 C C . ARG A 1 294 ? -2.898 -17.705 -10.887 1.00 96.06 294 ARG A C 1
ATOM 2362 O O . ARG A 1 294 ? -2.912 -18.685 -10.163 1.00 96.06 294 ARG A O 1
ATOM 2369 N N . ALA A 1 295 ? -1.793 -17.305 -11.518 1.00 95.88 295 ALA A N 1
ATOM 2370 C CA . ALA A 1 295 ? -0.499 -17.966 -11.339 1.00 95.88 295 ALA A CA 1
ATOM 2371 C C . ALA A 1 295 ? 0.175 -17.647 -9.992 1.00 95.88 295 ALA A C 1
ATOM 2373 O O . ALA A 1 295 ? 1.144 -18.317 -9.643 1.00 95.88 295 ALA A O 1
ATOM 2374 N N . ALA A 1 296 ? -0.307 -16.621 -9.287 1.00 94.44 296 ALA A N 1
ATOM 2375 C CA . ALA A 1 296 ? 0.112 -16.228 -7.946 1.00 94.44 296 ALA 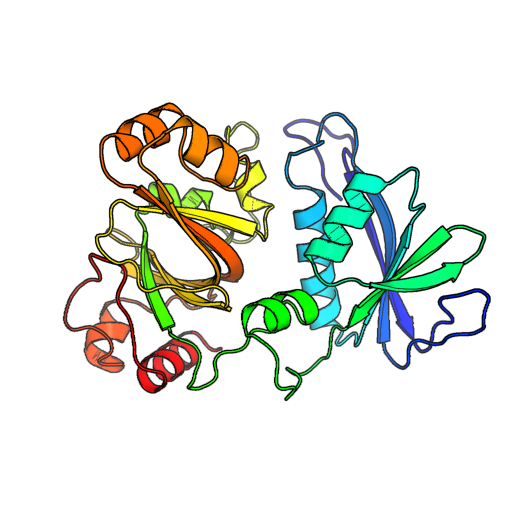A CA 1
ATOM 2376 C C . ALA A 1 296 ? -0.855 -16.727 -6.851 1.00 94.44 296 ALA A C 1
ATOM 2378 O O . ALA A 1 296 ? -0.726 -16.295 -5.707 1.00 94.44 296 ALA A O 1
ATOM 2379 N N . ASP A 1 297 ? -1.826 -17.579 -7.206 1.00 91.88 297 ASP A N 1
ATOM 2380 C CA . ASP A 1 297 ? -2.910 -18.079 -6.346 1.00 91.88 297 ASP A CA 1
ATOM 2381 C C . ASP A 1 297 ? -3.759 -16.968 -5.698 1.00 91.88 297 ASP A C 1
ATOM 2383 O O . ASP A 1 297 ? -4.059 -16.992 -4.502 1.00 91.88 297 ASP A O 1
ATOM 2387 N N . ARG A 1 298 ? -4.138 -15.962 -6.498 1.00 84.69 298 ARG A N 1
ATOM 2388 C CA . ARG A 1 298 ? -4.921 -14.789 -6.080 1.00 84.69 298 ARG A CA 1
ATOM 2389 C C . ARG A 1 298 ? -6.126 -14.496 -6.961 1.00 84.69 298 ARG A C 1
ATOM 2391 O O . ARG A 1 298 ? -6.120 -14.864 -8.159 1.00 84.69 298 ARG A O 1
#